Protein AF-A0A9D7QPE4-F1 (afdb_monomer)

pLDDT: mean 90.96, std 13.83, range [22.22, 98.69]

Sequence (280 aa):
METGNHRCRKNRTAKFISKKTGFSYVPTELVLEQGMIDINKKGVAICFMESILQRNPSMDLMAITAELKKLSGINKIIWLAAAPVIDKITTGPRNANIFASGNNGHIESFVRFANDSTILFSTIDSTERKFDPISSGDFYILNENLVNLKNAIDGFDSPYQLFELPTPVMRFHLISDTVTTSKEDSIQYSMFEAGDIVYHAPQVSYINFLVCNNKVFVPQYYRAGLTDSEKNKDGIVMDLIAQFYPGKKIIPVNALPLNYHGKGIRSIISLQPKLPIAGK

Structure (mmCIF, N/CA/C/O backbone):
data_AF-A0A9D7QPE4-F1
#
_entry.id   AF-A0A9D7QPE4-F1
#
loop_
_atom_site.group_PDB
_atom_site.id
_atom_site.type_symbol
_atom_site.label_atom_id
_atom_site.label_alt_id
_atom_site.label_comp_id
_atom_site.label_asym_id
_atom_site.label_entity_id
_atom_site.label_seq_id
_atom_site.pdbx_PDB_ins_code
_atom_site.Cartn_x
_atom_site.Cartn_y
_atom_site.Cartn_z
_atom_site.occupancy
_atom_site.B_iso_or_equiv
_atom_site.auth_seq_id
_atom_site.auth_comp_id
_atom_site.auth_asym_id
_atom_site.auth_atom_id
_atom_site.pdbx_PDB_model_num
ATOM 1 N N . MET A 1 1 ? 5.898 36.733 -12.209 1.00 28.00 1 MET A N 1
ATOM 2 C CA . MET A 1 1 ? 5.867 35.258 -12.211 1.00 28.00 1 MET A CA 1
ATOM 3 C C . MET A 1 1 ? 5.317 34.822 -10.873 1.00 28.00 1 MET A C 1
ATOM 5 O O . MET A 1 1 ? 6.006 34.929 -9.868 1.00 28.00 1 MET A O 1
ATOM 9 N N . GLU A 1 2 ? 4.029 34.493 -10.851 1.00 22.22 2 GLU A N 1
ATOM 10 C CA . GLU A 1 2 ? 3.323 34.056 -9.651 1.00 22.22 2 GLU A CA 1
ATOM 11 C C . 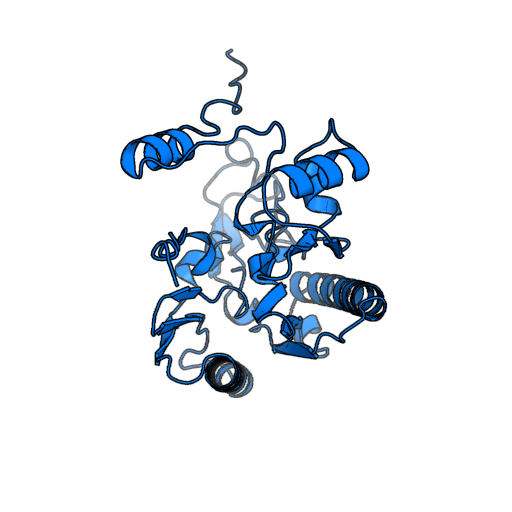GLU A 1 2 ? 3.918 32.734 -9.168 1.00 22.22 2 GLU A C 1
ATOM 13 O O . GLU A 1 2 ? 3.849 31.712 -9.850 1.00 22.22 2 GLU A O 1
ATOM 18 N N . THR A 1 3 ? 4.508 32.747 -7.977 1.00 25.56 3 THR A N 1
ATOM 19 C CA . THR A 1 3 ? 4.833 31.539 -7.228 1.00 25.56 3 THR A CA 1
ATOM 20 C C . THR A 1 3 ? 3.516 30.938 -6.749 1.00 25.56 3 THR A C 1
ATOM 22 O O . THR A 1 3 ? 2.978 31.280 -5.696 1.00 25.56 3 THR A O 1
ATOM 25 N N . GLY A 1 4 ? 2.952 30.084 -7.605 1.00 25.28 4 GLY A N 1
ATOM 26 C CA . GLY A 1 4 ? 1.719 29.347 -7.380 1.00 25.28 4 GLY A CA 1
ATOM 27 C C . GLY A 1 4 ? 1.769 28.611 -6.050 1.00 25.28 4 GLY A C 1
ATOM 28 O O . GLY A 1 4 ? 2.343 27.536 -5.911 1.00 25.28 4 GLY A O 1
ATOM 29 N N . ASN A 1 5 ? 1.132 29.217 -5.060 1.00 28.36 5 ASN A N 1
ATOM 30 C CA . ASN A 1 5 ? 0.881 28.660 -3.753 1.00 28.36 5 ASN A CA 1
ATOM 31 C C . ASN A 1 5 ? -0.064 27.452 -3.940 1.00 28.36 5 ASN A C 1
ATOM 33 O O . ASN A 1 5 ? -1.285 27.564 -3.820 1.00 28.36 5 ASN A O 1
ATOM 37 N N . HIS A 1 6 ? 0.479 26.266 -4.235 1.00 31.42 6 HIS A N 1
ATOM 38 C CA . HIS A 1 6 ? -0.256 24.991 -4.297 1.00 31.42 6 HIS A CA 1
ATOM 39 C C . HIS A 1 6 ? -0.796 24.528 -2.922 1.00 31.42 6 HIS A C 1
ATOM 41 O O . HIS A 1 6 ? -1.172 23.376 -2.730 1.00 31.42 6 HIS A O 1
ATOM 47 N N . ARG A 1 7 ? -0.935 25.440 -1.950 1.00 38.72 7 ARG A N 1
ATOM 48 C CA . ARG A 1 7 ? -1.835 25.281 -0.795 1.00 38.72 7 ARG A CA 1
ATOM 49 C C . ARG A 1 7 ? -3.317 25.479 -1.166 1.00 38.72 7 ARG A C 1
ATOM 51 O O . ARG A 1 7 ? -4.201 25.231 -0.344 1.00 38.72 7 ARG A O 1
ATOM 58 N N . CYS A 1 8 ? -3.623 25.888 -2.398 1.00 37.12 8 CYS A N 1
ATOM 59 C CA . CYS A 1 8 ? -4.969 26.259 -2.828 1.00 37.12 8 CYS A CA 1
ATOM 60 C C . CYS A 1 8 ? -5.860 25.043 -3.180 1.00 37.12 8 CYS A C 1
ATOM 62 O O . CYS A 1 8 ? -5.963 24.665 -4.343 1.00 37.12 8 CYS A O 1
ATOM 64 N N . ARG A 1 9 ? -6.502 24.451 -2.149 1.00 42.88 9 ARG A N 1
ATOM 65 C CA . ARG A 1 9 ? -7.875 23.851 -2.103 1.00 42.88 9 ARG A CA 1
ATOM 66 C C . ARG A 1 9 ? -8.095 22.856 -0.944 1.00 42.88 9 ARG A C 1
ATOM 68 O O . ARG A 1 9 ? -9.142 22.202 -0.908 1.00 42.88 9 ARG A O 1
ATOM 75 N N . LYS A 1 10 ? -7.172 22.754 0.023 1.00 56.19 10 LYS A N 1
ATOM 76 C CA . LYS A 1 10 ? -7.320 21.856 1.182 1.00 56.19 10 LYS A CA 1
ATOM 77 C C . LYS A 1 10 ? -8.672 22.112 1.874 1.00 56.19 10 LYS A C 1
ATOM 79 O O . LYS A 1 10 ? -8.996 23.238 2.242 1.00 56.19 10 LYS A O 1
ATOM 84 N N . ASN A 1 11 ? -9.491 21.066 1.970 1.00 67.81 11 ASN A N 1
ATOM 85 C CA . ASN A 1 11 ? -10.770 20.998 2.693 1.00 67.81 11 ASN A CA 1
ATOM 86 C C . ASN A 1 11 ? -12.045 21.480 1.974 1.00 67.81 11 ASN A C 1
ATOM 88 O O . ASN A 1 11 ? -13.112 21.426 2.585 1.00 67.81 11 ASN A O 1
ATOM 92 N N . ARG A 1 12 ? -12.021 21.881 0.688 1.00 82.94 12 ARG A N 1
ATOM 93 C CA . ARG A 1 12 ? -13.282 22.213 -0.027 1.00 82.94 12 ARG A CA 1
ATOM 94 C C . ARG A 1 12 ? -14.236 21.019 -0.102 1.00 82.94 12 ARG A C 1
ATOM 96 O O . ARG A 1 12 ? -15.417 21.170 0.195 1.00 82.94 12 ARG A O 1
ATOM 103 N N . THR A 1 13 ? -13.714 19.843 -0.440 1.00 86.62 13 THR A N 1
ATOM 104 C CA . THR A 1 13 ? -14.503 18.607 -0.526 1.00 86.62 13 THR A CA 1
ATOM 105 C C . THR A 1 13 ? -15.048 18.199 0.840 1.00 86.62 13 THR A C 1
ATOM 107 O O . THR A 1 13 ? -16.241 17.953 0.959 1.00 86.62 13 THR A O 1
ATOM 110 N N . ALA A 1 14 ? -14.218 18.215 1.890 1.00 87.12 14 ALA A N 1
ATOM 111 C CA . ALA A 1 14 ? -14.648 17.876 3.249 1.00 87.12 14 ALA A CA 1
ATOM 112 C C . ALA A 1 14 ? -15.746 18.824 3.767 1.00 87.12 14 ALA A C 1
ATOM 114 O O . ALA A 1 14 ? -16.765 18.364 4.276 1.00 87.12 14 ALA A O 1
ATOM 115 N N . LYS A 1 15 ? -15.594 20.141 3.559 1.00 89.44 15 LYS A N 1
ATOM 116 C CA . LYS A 1 15 ? -16.621 21.141 3.902 1.00 89.44 15 LYS A CA 1
ATOM 117 C C . LYS A 1 15 ? -17.907 20.949 3.096 1.00 89.44 15 LYS A C 1
ATOM 119 O O . LYS A 1 15 ? -19.000 21.080 3.639 1.00 89.44 15 LYS A O 1
ATOM 124 N N . PHE A 1 16 ? -17.789 20.634 1.806 1.00 91.25 16 PHE A N 1
ATOM 125 C CA . PHE A 1 16 ? -18.942 20.348 0.956 1.00 91.25 16 PHE A CA 1
ATOM 126 C C . PHE A 1 16 ? -19.700 19.100 1.427 1.00 91.25 16 PHE A C 1
ATOM 128 O O . PHE A 1 16 ? -20.919 19.160 1.571 1.00 91.25 16 PHE A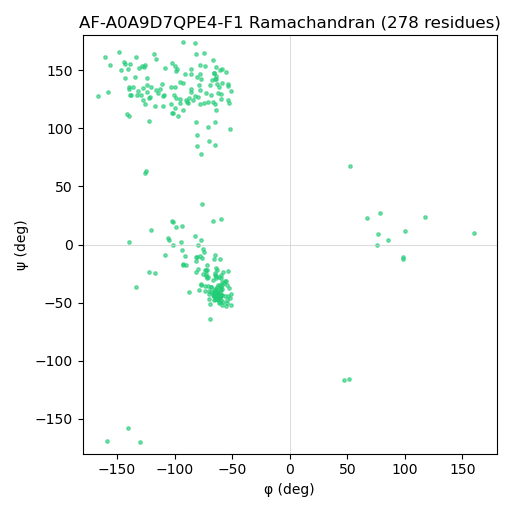 O 1
ATOM 135 N N . ILE A 1 17 ? -18.988 18.004 1.713 1.00 90.19 17 ILE A N 1
ATOM 136 C CA . ILE A 1 17 ? -19.576 16.765 2.237 1.00 90.19 17 ILE A CA 1
ATOM 137 C C . ILE A 1 17 ? -20.252 17.039 3.579 1.00 90.19 17 ILE A C 1
ATOM 139 O O . ILE A 1 17 ? -21.429 16.737 3.711 1.00 90.19 17 ILE A O 1
ATOM 143 N N . SER A 1 18 ? -19.568 17.697 4.520 1.00 90.88 18 SER A N 1
ATOM 144 C CA . SER A 1 18 ? -20.128 18.102 5.819 1.00 90.88 18 SER A CA 1
ATOM 145 C C . SER A 1 18 ? -21.440 18.884 5.666 1.00 90.88 18 SER A C 1
ATOM 147 O O . SER A 1 18 ? -22.440 18.540 6.293 1.00 90.88 18 SER A O 1
ATOM 149 N N . LYS A 1 19 ? -21.493 19.866 4.753 1.00 92.81 19 LYS A N 1
ATOM 150 C CA . LYS A 1 19 ? -22.726 20.613 4.452 1.00 92.81 19 LYS A CA 1
ATOM 151 C C . LYS A 1 19 ? -23.833 19.726 3.870 1.00 92.81 19 LYS A C 1
ATOM 153 O O . LYS A 1 19 ? -25.005 19.969 4.139 1.00 92.81 19 LYS A O 1
ATOM 158 N N . LYS A 1 20 ? -23.487 18.739 3.041 1.00 92.50 20 LYS A N 1
ATOM 159 C CA . LYS A 1 20 ? -24.451 17.826 2.406 1.00 92.50 20 LYS A CA 1
ATOM 160 C C . LYS A 1 20 ? -24.973 16.749 3.354 1.00 92.50 20 LYS A C 1
ATOM 162 O O . LYS A 1 20 ? -26.131 16.373 3.228 1.00 92.50 20 LYS A O 1
ATOM 167 N N . THR A 1 21 ? -24.146 16.261 4.274 1.00 90.25 21 THR A N 1
ATOM 168 C CA . THR A 1 21 ? -24.513 15.202 5.224 1.00 90.25 21 THR A CA 1
ATOM 169 C C . THR A 1 21 ? -25.051 15.740 6.547 1.00 90.25 21 THR A C 1
ATOM 171 O O . THR A 1 21 ? -25.653 14.983 7.300 1.00 90.25 21 THR A O 1
ATOM 174 N N . GLY A 1 22 ? -24.818 17.021 6.851 1.00 90.81 22 GLY A N 1
ATOM 175 C CA . GLY A 1 22 ? -25.117 17.616 8.154 1.00 90.81 22 GLY A CA 1
ATOM 176 C C . GLY A 1 22 ? -24.106 17.249 9.246 1.00 90.81 22 GLY A C 1
ATOM 177 O O . GLY A 1 22 ? -24.344 17.546 10.413 1.00 90.81 22 GLY A O 1
ATOM 178 N N . PHE A 1 23 ? -22.984 16.607 8.901 1.00 88.62 23 PHE A N 1
ATOM 179 C CA . PHE A 1 23 ? -21.946 16.268 9.876 1.00 88.62 23 PHE A CA 1
ATOM 180 C C . PHE A 1 23 ? -21.094 17.472 10.249 1.00 88.62 23 PHE A C 1
ATOM 182 O O . PHE A 1 23 ? -20.723 18.266 9.385 1.00 88.62 23 PHE A O 1
ATOM 189 N N . SER A 1 24 ? -20.713 17.562 11.522 1.00 88.31 24 SER A N 1
ATOM 190 C CA . SER A 1 24 ? -19.761 18.562 11.999 1.00 88.31 24 SER A CA 1
ATOM 191 C C . SER A 1 24 ? -18.399 18.378 11.335 1.00 88.31 24 SER A C 1
ATOM 193 O O . SER A 1 24 ? -17.838 17.284 11.316 1.00 88.31 24 SER A O 1
ATOM 195 N N . TYR A 1 25 ? -17.856 19.469 10.804 1.00 87.75 25 TYR A N 1
ATOM 196 C CA . TYR A 1 25 ? -16.499 19.514 10.277 1.00 87.75 25 TYR A CA 1
ATOM 197 C C . TYR A 1 25 ? -15.524 19.904 11.391 1.00 87.75 25 TYR A C 1
ATOM 199 O O . TYR A 1 25 ? -15.662 20.974 11.983 1.00 87.75 25 TYR A O 1
ATOM 207 N N . VAL A 1 26 ? -14.524 19.058 11.645 1.00 86.81 26 VAL A N 1
ATOM 208 C CA . VAL A 1 26 ? -13.443 19.337 12.598 1.00 86.81 26 VAL A CA 1
ATOM 209 C C . VAL A 1 26 ? -12.193 19.748 11.809 1.00 86.81 26 VAL A C 1
ATOM 211 O O . VAL A 1 26 ? -11.667 18.931 11.053 1.00 86.81 26 VAL A O 1
ATOM 214 N N . PRO A 1 27 ? -11.729 21.008 11.910 1.00 87.19 27 PRO A N 1
ATOM 215 C CA . PRO A 1 27 ? -10.497 21.437 11.259 1.00 87.19 27 PRO A CA 1
ATOM 216 C C . PRO A 1 27 ? -9.260 20.884 11.972 1.00 87.19 27 PRO A C 1
ATOM 218 O O . PRO A 1 27 ? -9.268 20.680 13.185 1.00 87.19 27 PRO A O 1
ATOM 221 N N . THR A 1 28 ? -8.179 20.732 11.212 1.00 88.25 28 THR A N 1
ATOM 222 C CA . THR A 1 28 ? -6.845 20.424 11.726 1.00 88.25 28 THR A CA 1
ATOM 223 C C . THR A 1 28 ? -5.777 21.092 10.872 1.00 88.25 28 THR A C 1
ATOM 225 O O . THR A 1 28 ? -5.976 21.287 9.669 1.00 88.25 28 THR A O 1
ATOM 228 N N . GLU A 1 29 ? -4.652 21.422 11.504 1.00 87.75 29 GLU A N 1
ATOM 229 C CA . GLU A 1 29 ? -3.424 21.842 10.824 1.00 87.75 29 GLU A CA 1
ATOM 230 C C . GLU A 1 29 ? -2.616 20.642 10.301 1.00 87.75 29 GLU A C 1
ATOM 232 O O . GLU A 1 29 ? -1.741 20.808 9.451 1.00 87.75 29 GLU A O 1
ATOM 237 N N . LEU A 1 30 ? -2.939 19.424 10.758 1.00 91.50 30 LEU A N 1
ATOM 238 C CA . LEU A 1 30 ? -2.304 18.198 10.297 1.00 91.50 30 LEU A CA 1
ATOM 239 C C . LEU A 1 30 ? -2.654 17.936 8.829 1.00 91.50 30 LEU A C 1
ATOM 241 O O . LEU A 1 30 ? -3.813 17.769 8.443 1.00 91.50 30 LEU A O 1
ATOM 245 N N . VAL A 1 31 ? -1.625 17.829 7.998 1.00 93.00 31 VAL A N 1
ATOM 246 C CA . VAL A 1 31 ? -1.746 17.336 6.632 1.00 93.00 31 VAL A CA 1
ATOM 247 C C . VAL A 1 31 ? -1.767 15.814 6.679 1.00 93.00 31 VAL A C 1
ATOM 249 O O . VAL A 1 31 ? -0.737 15.174 6.895 1.00 93.00 31 VAL A O 1
ATOM 252 N N . LEU A 1 32 ? -2.954 15.248 6.465 1.00 91.19 32 LEU A N 1
ATOM 253 C CA . LEU A 1 32 ? -3.194 13.811 6.478 1.00 91.19 32 LEU A CA 1
ATOM 254 C C . LEU A 1 32 ? -4.143 13.417 5.343 1.00 91.19 32 LEU A C 1
ATOM 256 O O . LEU A 1 32 ? -5.224 13.988 5.188 1.00 91.19 32 LEU A O 1
ATOM 260 N N . GLU A 1 33 ? -3.742 12.422 4.559 1.00 91.62 33 GLU A N 1
ATOM 261 C CA . GLU A 1 33 ? -4.588 11.795 3.545 1.00 91.62 33 GLU A CA 1
ATOM 262 C C . GLU A 1 33 ? -5.180 10.495 4.096 1.00 91.62 33 GLU A C 1
ATOM 264 O O . GLU A 1 33 ? -4.541 9.802 4.885 1.00 91.62 33 GLU A O 1
ATOM 269 N N . GLN A 1 34 ? -6.383 10.125 3.644 1.00 90.00 34 GLN A N 1
ATOM 270 C CA . GLN A 1 34 ? -7.079 8.925 4.125 1.00 90.00 34 GLN A CA 1
ATOM 271 C C . GLN A 1 34 ? -6.233 7.646 4.005 1.00 90.00 34 GLN A C 1
ATOM 273 O O . GLN A 1 34 ? -6.339 6.781 4.865 1.00 90.00 34 GLN A O 1
ATOM 278 N N . GLY A 1 35 ? -5.410 7.521 2.960 1.00 94.25 35 GLY A N 1
ATOM 279 C CA . GLY A 1 35 ? -4.582 6.335 2.740 1.00 94.25 35 GLY A CA 1
ATOM 280 C C . GLY A 1 35 ? -3.319 6.261 3.597 1.00 94.25 35 GLY A C 1
ATOM 281 O O . GLY A 1 35 ? -2.676 5.218 3.617 1.00 94.25 35 GLY A O 1
ATOM 282 N N . MET A 1 36 ? -2.953 7.328 4.317 1.00 95.50 36 MET A N 1
ATOM 283 C CA . MET A 1 36 ? -1.754 7.359 5.171 1.00 95.50 36 MET A CA 1
ATOM 284 C C . MET A 1 36 ? -1.952 6.706 6.541 1.00 95.50 36 MET A C 1
ATOM 286 O O . MET A 1 36 ? -0.979 6.513 7.269 1.00 95.50 36 MET A O 1
ATOM 290 N N . ILE A 1 37 ? -3.198 6.397 6.898 1.00 95.56 37 ILE A N 1
ATOM 291 C CA . ILE A 1 37 ? -3.579 5.889 8.209 1.00 95.56 37 ILE A CA 1
ATOM 292 C C . ILE A 1 37 ? -4.637 4.795 8.062 1.00 95.56 37 ILE A C 1
ATOM 294 O O . ILE A 1 37 ? -5.611 4.954 7.328 1.00 95.56 37 ILE A O 1
ATOM 298 N N . ASP A 1 38 ? -4.476 3.698 8.794 1.00 96.50 38 ASP A N 1
ATOM 299 C CA . ASP A 1 38 ? -5.528 2.695 8.978 1.00 96.50 38 ASP A CA 1
ATOM 300 C C . ASP A 1 38 ? -5.835 2.573 10.474 1.00 96.50 38 ASP A C 1
ATOM 302 O O . ASP A 1 38 ? -4.918 2.589 11.296 1.00 96.50 38 ASP A O 1
ATOM 306 N N . ILE A 1 39 ? -7.121 2.533 10.835 1.00 95.25 39 ILE A N 1
ATOM 307 C CA . ILE A 1 39 ? -7.595 2.644 12.224 1.00 95.25 39 ILE A CA 1
ATOM 308 C C . ILE A 1 39 ? -8.601 1.527 12.503 1.00 95.25 39 ILE A C 1
ATOM 310 O O . ILE A 1 39 ? -9.550 1.346 11.737 1.00 95.25 39 ILE A O 1
ATOM 314 N N . ASN A 1 40 ? -8.439 0.815 13.618 1.00 94.31 40 ASN A N 1
ATOM 315 C CA . ASN A 1 40 ? -9.426 -0.163 14.085 1.00 94.31 40 ASN A CA 1
ATOM 316 C C . ASN A 1 40 ? -10.450 0.444 15.065 1.00 94.31 40 ASN A C 1
ATOM 318 O O . ASN A 1 40 ? -10.335 1.592 15.497 1.00 94.31 40 ASN A O 1
ATOM 322 N N . LYS A 1 41 ? -11.469 -0.324 15.467 1.00 92.12 41 LYS A N 1
ATOM 323 C CA . LYS A 1 41 ? -12.543 0.192 16.337 1.00 92.12 41 LYS A CA 1
ATOM 324 C C . LYS A 1 41 ? -12.095 0.427 17.776 1.00 92.12 41 LYS A C 1
ATOM 326 O O . LYS A 1 41 ? -12.769 1.147 18.506 1.00 92.12 41 LYS A O 1
ATOM 331 N N . LYS A 1 42 ? -10.966 -0.157 18.184 1.00 92.12 42 LYS A N 1
ATOM 332 C CA . LYS A 1 42 ? -10.356 0.053 19.504 1.00 92.12 42 LYS A CA 1
ATOM 333 C C . LYS A 1 42 ? -9.558 1.357 19.587 1.00 92.12 42 LYS A C 1
ATOM 335 O O . LYS A 1 42 ? -9.010 1.650 20.647 1.00 92.12 42 LYS A O 1
ATOM 340 N N . GLY A 1 43 ? -9.477 2.137 18.506 1.00 93.75 43 GLY A N 1
ATOM 341 C CA . GLY A 1 43 ? -8.714 3.383 18.489 1.00 93.75 43 GLY A CA 1
ATOM 342 C C . GLY A 1 43 ? -7.210 3.169 18.328 1.00 93.75 43 GLY A C 1
ATOM 343 O O . GLY A 1 43 ? -6.418 3.982 18.802 1.00 93.75 43 GLY A O 1
ATOM 344 N N . VAL A 1 44 ? -6.799 2.074 17.689 1.00 95.31 44 VAL A N 1
ATOM 345 C CA . VAL A 1 44 ? -5.398 1.845 17.327 1.00 95.31 44 VAL A CA 1
ATOM 346 C C . VAL A 1 44 ? -5.212 2.214 15.866 1.00 95.31 44 VAL A C 1
ATOM 348 O O . VAL A 1 44 ? -5.938 1.714 15.008 1.00 95.31 44 VAL A O 1
ATOM 351 N N . ALA A 1 45 ? -4.250 3.091 15.600 1.00 96.50 45 ALA A N 1
ATOM 352 C CA . ALA A 1 45 ? -3.867 3.510 14.259 1.00 96.50 45 ALA A CA 1
ATOM 353 C C . ALA A 1 45 ? -2.505 2.932 13.853 1.00 96.50 45 ALA A C 1
ATOM 355 O O . ALA A 1 45 ? -1.650 2.726 14.713 1.00 96.50 45 ALA A O 1
ATOM 356 N N . ILE A 1 46 ? -2.285 2.729 12.553 1.00 97.88 46 ILE A N 1
ATOM 357 C CA . ILE A 1 46 ? -0.977 2.391 11.969 1.00 97.88 46 ILE A CA 1
ATOM 358 C C . ILE A 1 46 ? -0.630 3.429 10.896 1.00 97.88 46 ILE A C 1
ATOM 360 O O . ILE A 1 46 ? -1.461 3.712 10.032 1.00 97.88 46 ILE A O 1
ATOM 364 N N . CYS A 1 47 ? 0.593 3.969 10.947 1.00 97.12 47 CYS A N 1
ATOM 365 C CA . CYS A 1 47 ? 1.111 4.986 10.022 1.00 97.12 47 CYS A CA 1
ATOM 366 C C . CYS A 1 47 ? 2.606 4.773 9.727 1.00 97.12 47 CYS A C 1
ATOM 368 O O . CYS A 1 47 ? 3.336 4.249 10.570 1.00 97.12 47 CYS A O 1
ATOM 370 N N . PHE A 1 48 ? 3.095 5.287 8.591 1.00 98.25 48 PHE A N 1
ATOM 371 C CA . PHE A 1 48 ? 4.537 5.461 8.362 1.00 98.25 48 PHE A CA 1
ATOM 372 C C . PHE A 1 48 ? 5.042 6.774 8.977 1.00 98.25 48 PHE A C 1
ATOM 374 O O . PHE A 1 48 ? 4.554 7.859 8.650 1.00 98.25 48 PHE A O 1
ATOM 381 N N . MET A 1 49 ? 6.050 6.672 9.841 1.00 98.12 49 MET A N 1
ATOM 382 C CA . MET A 1 49 ? 6.684 7.790 10.536 1.00 98.12 49 MET A CA 1
ATOM 383 C C . MET A 1 49 ? 7.425 8.722 9.571 1.00 98.12 49 MET A C 1
ATOM 385 O O . MET A 1 49 ? 7.204 9.931 9.615 1.00 98.12 49 MET A O 1
ATOM 389 N N . GLU A 1 50 ? 8.245 8.177 8.662 1.00 97.12 50 GLU A N 1
ATOM 390 C CA . GLU A 1 50 ? 8.958 8.953 7.631 1.00 97.12 50 GLU A CA 1
ATOM 391 C C . GLU A 1 50 ? 7.990 9.875 6.872 1.00 97.12 50 GLU A C 1
ATOM 393 O O . GLU A 1 50 ? 8.184 11.089 6.784 1.00 97.12 50 GLU A O 1
ATOM 398 N N . SER A 1 51 ? 6.903 9.302 6.359 1.00 96.06 51 SER A N 1
ATOM 399 C CA . SER A 1 51 ? 5.977 10.008 5.482 1.00 96.06 51 SER A CA 1
ATOM 400 C C . SER A 1 51 ? 5.155 11.072 6.202 1.00 96.06 51 SER A C 1
ATOM 402 O O . SER A 1 51 ? 4.953 12.156 5.652 1.00 96.06 51 SER A O 1
ATOM 404 N N . ILE A 1 52 ? 4.684 10.804 7.426 1.00 96.38 52 ILE A N 1
ATOM 405 C CA . ILE A 1 52 ? 3.884 11.791 8.160 1.00 96.38 52 ILE A CA 1
ATOM 406 C C . ILE A 1 52 ? 4.723 13.001 8.586 1.00 96.38 52 ILE A C 1
ATOM 408 O O . ILE A 1 52 ? 4.229 14.127 8.509 1.00 96.38 52 ILE A O 1
ATOM 412 N N . LEU A 1 53 ? 5.992 12.790 8.956 1.00 97.50 53 LEU A N 1
ATOM 413 C CA . LEU A 1 53 ? 6.928 13.865 9.297 1.00 97.50 53 LEU A CA 1
ATOM 414 C C . LEU A 1 53 ? 7.259 14.714 8.066 1.00 97.50 53 LEU A C 1
ATOM 416 O O . LEU A 1 53 ? 7.192 15.939 8.124 1.00 97.50 53 LEU A O 1
ATOM 420 N N . GLN A 1 54 ? 7.511 14.084 6.914 1.00 95.81 54 GLN A N 1
ATOM 421 C CA . GLN A 1 54 ? 7.733 14.801 5.651 1.00 95.81 54 GLN A CA 1
ATOM 422 C C . GLN A 1 54 ? 6.534 15.668 5.235 1.00 95.81 54 GLN A C 1
ATOM 424 O O . GLN A 1 54 ? 6.712 16.748 4.673 1.00 95.81 54 GLN A O 1
ATOM 429 N N . ARG A 1 55 ? 5.299 15.210 5.487 1.00 95.12 55 ARG A N 1
ATO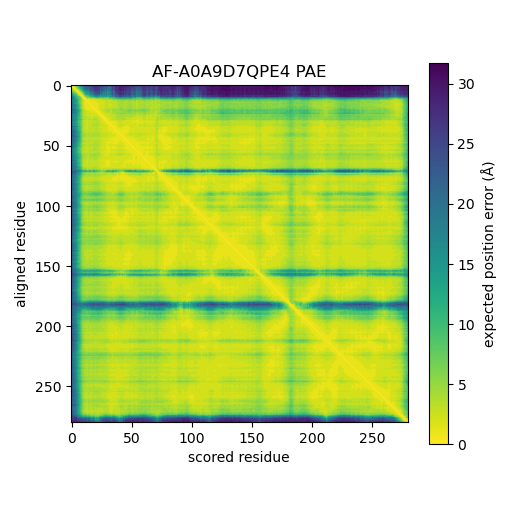M 430 C CA . ARG A 1 55 ? 4.075 15.975 5.185 1.00 95.12 55 ARG A CA 1
ATOM 431 C C . ARG A 1 55 ? 3.848 17.149 6.131 1.00 95.12 55 ARG A C 1
ATOM 433 O O . ARG A 1 55 ? 3.192 18.116 5.737 1.00 95.12 55 ARG A O 1
ATOM 440 N N . ASN A 1 56 ? 4.385 17.066 7.343 1.00 96.56 56 ASN A N 1
ATOM 441 C CA . ASN A 1 56 ? 4.166 18.020 8.422 1.00 96.56 56 ASN A CA 1
ATOM 442 C C . ASN A 1 56 ? 5.511 18.547 8.956 1.00 96.56 56 ASN A C 1
ATOM 444 O O . ASN A 1 56 ? 5.798 18.378 10.137 1.00 96.56 56 ASN A O 1
ATOM 448 N N . PRO A 1 57 ? 6.338 19.218 8.125 1.00 96.50 57 PRO A N 1
ATOM 449 C CA . PRO A 1 57 ? 7.718 19.579 8.480 1.00 96.50 57 PRO A CA 1
ATOM 450 C C . PRO A 1 57 ? 7.831 20.600 9.623 1.00 96.50 57 PRO A C 1
ATOM 452 O O . PRO A 1 57 ? 8.918 20.830 10.139 1.00 96.50 57 PRO A O 1
ATOM 455 N N . SER A 1 58 ? 6.723 21.239 10.007 1.00 96.00 58 SER A N 1
ATOM 456 C CA . SER A 1 58 ? 6.646 22.159 11.146 1.00 96.00 58 SER A CA 1
ATOM 457 C C . SER A 1 58 ? 6.187 21.492 12.447 1.00 96.00 58 SER A C 1
ATOM 459 O O . SER A 1 58 ? 5.995 22.193 13.436 1.00 96.00 58 SER A O 1
ATOM 461 N N . MET A 1 59 ? 5.941 20.179 12.451 1.00 96.75 59 MET A N 1
ATOM 462 C CA . MET A 1 59 ? 5.473 19.424 13.613 1.00 96.75 59 MET A CA 1
ATOM 463 C C . MET A 1 59 ? 6.436 18.274 13.907 1.00 96.75 59 MET A C 1
ATOM 465 O O . MET A 1 59 ? 6.857 17.561 12.999 1.00 96.75 59 MET A O 1
ATOM 469 N N . ASP A 1 60 ? 6.748 18.062 15.182 1.00 97.00 60 ASP A N 1
ATOM 470 C CA . ASP A 1 60 ? 7.421 16.841 15.618 1.00 97.00 60 ASP A CA 1
ATOM 471 C C . ASP A 1 60 ? 6.416 15.687 15.804 1.00 97.00 60 ASP A C 1
ATOM 473 O O . ASP A 1 60 ? 5.192 15.853 15.720 1.00 97.00 60 ASP A O 1
ATOM 477 N N . LEU A 1 61 ? 6.932 14.483 16.064 1.00 96.19 61 LEU A N 1
ATOM 478 C CA . LEU A 1 61 ? 6.097 13.292 16.215 1.00 96.19 61 LEU A CA 1
ATOM 479 C C . LEU A 1 61 ? 5.148 13.380 17.425 1.00 96.19 61 LEU A C 1
ATOM 481 O O . LEU A 1 61 ? 4.061 12.799 17.389 1.00 96.19 61 LEU A O 1
ATOM 485 N N . MET A 1 62 ? 5.519 14.113 18.482 1.00 96.31 62 MET A N 1
ATOM 486 C CA . MET A 1 62 ? 4.670 14.302 19.664 1.00 96.31 62 MET A CA 1
ATOM 487 C C . MET A 1 62 ? 3.461 15.181 19.334 1.00 96.31 62 MET A C 1
ATOM 489 O O . MET A 1 62 ? 2.330 14.803 19.645 1.00 96.31 62 MET A O 1
ATOM 493 N N . ALA A 1 63 ? 3.679 16.304 18.648 1.00 96.19 63 ALA A N 1
ATOM 494 C CA . ALA A 1 63 ? 2.627 17.199 18.184 1.00 96.19 63 ALA A CA 1
ATOM 495 C C . ALA A 1 63 ? 1.692 16.497 17.187 1.00 96.19 63 ALA A C 1
ATOM 497 O O . ALA A 1 63 ? 0.471 16.593 17.313 1.00 96.19 63 ALA A O 1
ATOM 498 N N . ILE A 1 64 ? 2.248 15.730 16.242 1.00 96.06 64 ILE A N 1
ATOM 499 C CA . ILE A 1 64 ? 1.464 14.917 15.298 1.00 96.06 64 ILE A CA 1
ATOM 500 C C . ILE A 1 64 ? 0.613 13.887 16.051 1.00 96.06 64 ILE A C 1
ATOM 502 O O . ILE A 1 64 ? -0.576 13.742 15.771 1.00 96.06 64 ILE A O 1
ATOM 506 N N . THR A 1 65 ? 1.197 13.194 17.032 1.00 95.56 65 THR A N 1
ATOM 507 C CA . THR A 1 65 ? 0.484 12.207 17.854 1.00 95.56 65 THR A CA 1
ATOM 508 C C . THR A 1 65 ? -0.670 12.849 18.621 1.00 95.56 65 THR A C 1
ATOM 510 O O . THR A 1 65 ? -1.770 12.297 18.642 1.00 95.56 65 THR A O 1
ATOM 513 N N . ALA A 1 66 ? -0.443 14.009 19.240 1.00 94.25 66 ALA A N 1
ATOM 514 C CA . ALA A 1 66 ? -1.474 14.733 19.978 1.00 94.25 66 ALA A CA 1
ATOM 515 C C . ALA A 1 66 ? -2.636 15.157 19.065 1.00 94.25 66 ALA A C 1
ATOM 517 O O . ALA A 1 66 ? -3.800 14.960 19.417 1.00 94.25 66 ALA A O 1
ATOM 518 N N . GLU A 1 67 ? -2.329 15.667 17.871 1.00 93.06 67 GLU A N 1
ATOM 519 C CA . GLU A 1 67 ? -3.349 16.091 16.912 1.00 93.06 67 GLU A CA 1
ATOM 520 C C . GLU A 1 67 ? -4.134 14.893 16.345 1.00 93.06 67 GLU A C 1
ATOM 522 O O . GLU A 1 67 ? -5.361 14.938 16.283 1.00 93.06 67 GLU A O 1
ATOM 527 N N . LEU A 1 68 ? -3.478 13.767 16.037 1.00 92.75 68 LEU A N 1
ATOM 528 C CA . LEU A 1 68 ? -4.161 12.534 15.613 1.00 92.75 68 LEU A CA 1
ATOM 529 C C . LEU A 1 68 ? -5.135 12.004 16.676 1.00 92.75 68 LEU A C 1
ATOM 531 O O . LEU A 1 68 ? -6.269 11.650 16.345 1.00 92.75 68 LEU A O 1
ATOM 535 N N . LYS A 1 69 ? -4.727 12.000 17.953 1.00 92.31 69 LYS A N 1
ATOM 536 C CA . LYS A 1 69 ? -5.587 11.588 19.080 1.00 92.31 69 LYS A CA 1
ATOM 537 C C . LYS A 1 69 ? -6.782 12.519 19.300 1.00 92.31 69 LYS A C 1
ATOM 539 O O . LYS A 1 69 ? -7.806 12.093 19.822 1.00 92.31 69 LYS A O 1
ATOM 544 N N . LYS A 1 70 ? -6.675 13.789 18.904 1.00 87.81 70 LYS A N 1
ATOM 545 C CA . LYS A 1 70 ? -7.769 14.766 18.989 1.00 87.81 70 LYS A CA 1
ATOM 546 C C . LYS A 1 70 ? -8.813 14.578 17.883 1.00 87.81 70 LYS A C 1
ATOM 548 O O . LYS A 1 70 ? -9.992 14.836 18.113 1.00 87.81 70 LYS A O 1
ATOM 553 N N . LEU A 1 71 ? -8.397 14.164 16.684 1.00 76.62 71 LEU A N 1
ATOM 554 C CA . LEU A 1 71 ? -9.256 14.149 15.489 1.00 76.62 71 LEU A CA 1
ATOM 555 C C . LEU A 1 71 ? -10.210 12.960 15.399 1.00 76.62 71 LEU A C 1
ATOM 557 O O . LEU A 1 71 ? -11.193 13.001 14.661 1.00 76.62 71 LEU A O 1
ATOM 561 N N . SER A 1 72 ? -9.917 11.882 16.111 1.00 65.81 72 SER A N 1
ATOM 562 C CA . SER A 1 72 ? -10.684 10.642 16.051 1.00 65.81 72 SER A CA 1
ATOM 563 C C . SER A 1 72 ? -10.380 9.826 17.297 1.00 65.81 72 SER A C 1
ATOM 565 O O . SER A 1 72 ? -9.365 10.079 17.932 1.00 65.81 72 SER A O 1
ATOM 567 N N . GLY A 1 73 ? -11.224 8.852 17.651 1.00 82.31 73 GLY A N 1
ATOM 568 C CA . GLY A 1 73 ? -11.076 7.995 18.842 1.00 82.31 73 GLY A CA 1
ATOM 569 C C . GLY A 1 73 ? -9.794 7.145 18.918 1.00 82.31 73 GLY A C 1
ATOM 570 O O . GLY A 1 73 ? -9.784 6.132 19.610 1.00 82.31 73 GLY A O 1
ATOM 571 N N . ILE A 1 74 ? -8.734 7.530 18.205 1.00 92.94 74 ILE A N 1
ATOM 572 C CA . ILE A 1 74 ? -7.369 7.046 18.323 1.00 92.94 74 ILE A CA 1
ATOM 573 C C . ILE A 1 74 ? -6.852 7.326 19.736 1.00 92.94 74 ILE A C 1
ATOM 575 O O . ILE A 1 74 ? -6.795 8.464 20.196 1.00 92.94 74 ILE A O 1
ATOM 579 N N . ASN A 1 75 ? -6.393 6.279 20.404 1.00 91.81 75 ASN A N 1
ATOM 580 C CA . ASN A 1 75 ? -5.718 6.346 21.697 1.00 91.81 75 ASN A CA 1
ATOM 581 C C . ASN A 1 75 ? -4.268 5.838 21.619 1.00 91.81 75 ASN A C 1
ATOM 583 O O . ASN A 1 75 ? -3.423 6.282 22.405 1.00 91.81 75 ASN A O 1
ATOM 587 N N . LYS A 1 76 ? -3.958 4.983 20.636 1.00 93.25 76 LYS A N 1
ATOM 588 C CA . LYS A 1 76 ? -2.634 4.401 20.394 1.00 93.25 76 LYS A CA 1
ATOM 589 C C . LYS A 1 76 ? -2.281 4.477 18.908 1.00 93.25 76 LYS A C 1
ATOM 591 O O . LYS A 1 76 ? -3.146 4.323 18.049 1.00 93.25 76 LYS A O 1
ATOM 596 N N . ILE A 1 77 ? -1.003 4.706 18.617 1.00 95.44 77 ILE A N 1
ATOM 597 C CA . ILE A 1 77 ? -0.479 4.763 17.250 1.00 95.44 77 ILE A CA 1
ATOM 598 C C . ILE A 1 77 ? 0.730 3.840 17.168 1.00 95.44 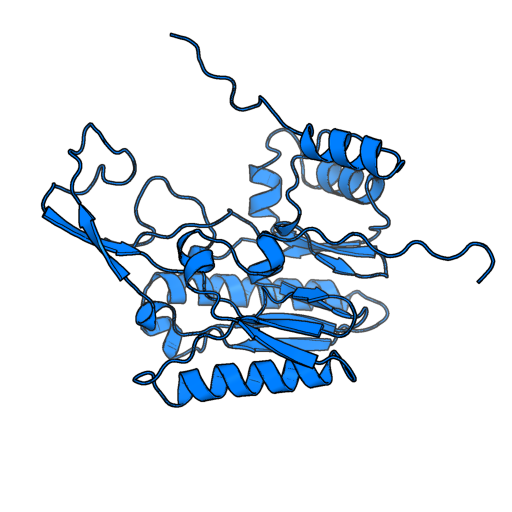77 ILE A C 1
ATOM 600 O O . ILE A 1 77 ? 1.639 3.937 17.991 1.00 95.44 77 ILE A O 1
ATOM 604 N N . ILE A 1 78 ? 0.717 2.955 16.181 1.00 96.81 78 ILE A N 1
ATOM 605 C CA . ILE A 1 78 ? 1.839 2.115 15.787 1.00 96.81 78 ILE A CA 1
ATOM 606 C C . ILE A 1 78 ? 2.557 2.829 14.642 1.00 96.81 78 ILE A C 1
ATOM 608 O O . ILE A 1 78 ? 1.963 3.121 13.600 1.00 96.81 78 ILE A O 1
ATOM 612 N N . TRP A 1 79 ? 3.839 3.110 14.848 1.00 97.75 79 TRP A N 1
ATOM 613 C CA . TRP A 1 79 ? 4.687 3.794 13.881 1.00 97.75 79 TRP A CA 1
ATOM 614 C C . TRP A 1 79 ? 5.570 2.786 13.155 1.00 97.75 79 TRP A C 1
ATOM 616 O O . TRP A 1 79 ? 6.457 2.183 13.753 1.00 97.75 79 TRP A O 1
ATOM 626 N N . LEU A 1 80 ? 5.333 2.620 11.858 1.00 98.44 80 LEU A N 1
ATOM 627 C CA . LEU A 1 80 ? 6.253 1.922 10.965 1.00 98.44 80 LEU A CA 1
ATOM 628 C C . LEU A 1 80 ? 7.299 2.914 10.454 1.00 98.44 80 LEU A C 1
ATOM 630 O O . LEU A 1 80 ? 7.019 4.109 10.359 1.00 98.44 80 LEU A O 1
ATOM 634 N N . ALA A 1 81 ? 8.504 2.448 10.141 1.00 97.81 81 ALA A N 1
ATOM 635 C CA . ALA A 1 81 ? 9.635 3.334 9.885 1.00 97.81 81 ALA A CA 1
ATOM 636 C C . ALA A 1 81 ? 9.458 4.121 8.578 1.00 97.81 81 ALA A C 1
ATOM 638 O O . ALA A 1 81 ? 9.317 5.347 8.601 1.00 97.81 81 ALA A O 1
ATOM 639 N N . ALA A 1 82 ? 9.415 3.413 7.448 1.00 97.44 82 ALA A N 1
ATOM 640 C CA . ALA A 1 82 ? 9.460 4.007 6.115 1.00 97.44 82 ALA A CA 1
ATOM 641 C C . ALA A 1 82 ? 8.509 3.314 5.139 1.00 97.44 82 ALA A C 1
ATOM 643 O O . ALA A 1 82 ? 8.235 2.118 5.259 1.00 97.44 82 ALA A O 1
ATOM 644 N N . ALA A 1 83 ? 8.031 4.068 4.151 1.00 96.69 83 ALA A N 1
ATOM 645 C CA . ALA A 1 83 ? 7.215 3.516 3.078 1.00 96.69 83 ALA A CA 1
ATOM 646 C C . ALA A 1 83 ? 8.093 2.775 2.049 1.00 96.69 83 ALA A C 1
ATOM 648 O O . ALA A 1 83 ? 9.223 3.211 1.795 1.00 96.69 83 ALA A O 1
ATOM 649 N N . PRO A 1 84 ? 7.591 1.700 1.417 1.00 97.62 84 PRO A N 1
ATOM 650 C CA . PRO A 1 84 ? 8.283 1.028 0.316 1.00 97.62 84 PRO A CA 1
ATOM 651 C C . PRO A 1 84 ? 8.638 1.975 -0.845 1.00 97.62 84 PRO A C 1
ATOM 653 O O . PRO A 1 84 ? 7.921 2.939 -1.123 1.00 97.62 84 PRO A O 1
ATOM 656 N N . VAL A 1 85 ? 9.746 1.690 -1.533 1.00 97.19 85 VAL A N 1
ATOM 657 C CA . VAL A 1 85 ? 10.302 2.423 -2.683 1.00 97.19 85 VAL A CA 1
ATOM 658 C C . VAL A 1 85 ? 9.256 2.646 -3.770 1.00 97.19 85 VAL A C 1
ATOM 660 O O . VAL A 1 85 ? 9.179 3.754 -4.307 1.00 97.19 85 VAL A O 1
ATOM 663 N N . ILE A 1 86 ? 8.434 1.633 -4.071 1.00 96.81 86 ILE A N 1
ATOM 664 C CA . ILE A 1 86 ? 7.381 1.741 -5.091 1.00 96.81 86 ILE A CA 1
ATOM 665 C C . ILE A 1 86 ? 6.372 2.860 -4.782 1.00 96.81 86 ILE A C 1
ATOM 667 O O . ILE A 1 86 ? 5.877 3.511 -5.699 1.00 96.81 86 ILE A O 1
ATOM 671 N N . ASP A 1 87 ? 6.107 3.131 -3.499 1.00 96.50 87 ASP A N 1
ATOM 672 C CA . ASP A 1 87 ? 5.155 4.156 -3.065 1.00 96.50 87 ASP A CA 1
ATOM 673 C C . ASP A 1 87 ? 5.799 5.532 -2.879 1.00 96.50 87 ASP A C 1
ATOM 675 O O . ASP A 1 87 ? 5.090 6.535 -2.851 1.00 96.50 87 ASP A O 1
ATOM 679 N N . LYS A 1 88 ? 7.130 5.633 -2.770 1.00 94.44 88 LYS A N 1
ATOM 680 C CA . LYS A 1 88 ? 7.814 6.933 -2.647 1.00 94.44 88 LYS A CA 1
ATOM 681 C C . LYS A 1 88 ? 7.537 7.799 -3.871 1.00 94.44 88 LYS A C 1
ATOM 683 O O . LYS A 1 88 ? 7.356 7.268 -4.959 1.00 94.44 88 LYS A O 1
ATOM 688 N N . ILE A 1 89 ? 7.531 9.123 -3.719 1.00 90.62 89 ILE A N 1
ATOM 689 C CA . ILE A 1 89 ? 7.460 10.073 -4.843 1.00 90.62 89 ILE A CA 1
ATOM 690 C C . ILE A 1 89 ? 8.888 10.501 -5.185 1.00 90.62 89 ILE A C 1
ATOM 692 O O . ILE A 1 89 ? 9.599 10.996 -4.314 1.00 90.62 89 ILE A O 1
ATOM 696 N N . THR A 1 90 ? 9.307 10.339 -6.442 1.00 88.19 90 THR A N 1
ATOM 697 C CA . THR A 1 90 ? 10.608 10.833 -6.926 1.00 88.19 90 THR A CA 1
ATOM 698 C C . THR A 1 90 ? 10.430 11.670 -8.184 1.00 88.19 90 THR A C 1
ATOM 700 O O . THR A 1 90 ? 9.474 11.483 -8.934 1.00 88.19 90 THR A O 1
ATOM 703 N N . THR A 1 91 ? 11.358 12.597 -8.415 1.00 85.31 91 THR A N 1
ATOM 704 C CA . THR A 1 91 ? 11.381 13.467 -9.601 1.00 85.31 91 THR A CA 1
ATOM 705 C C . THR A 1 91 ? 11.866 12.761 -10.862 1.00 85.31 91 THR A C 1
ATOM 707 O O . THR A 1 91 ? 11.719 13.320 -11.934 1.00 85.31 91 THR A O 1
ATOM 710 N N . GLY A 1 92 ? 12.426 11.556 -10.747 1.00 88.31 92 GLY A N 1
ATOM 711 C CA . GLY A 1 92 ? 12.898 10.737 -11.863 1.00 88.31 92 GLY A CA 1
ATOM 712 C C . GLY A 1 92 ? 12.583 9.252 -11.652 1.00 88.31 92 GLY A C 1
ATOM 713 O O . GLY A 1 92 ? 11.680 8.928 -10.868 1.00 88.31 92 GLY A O 1
ATOM 714 N N . PRO A 1 93 ? 13.305 8.336 -12.314 1.00 93.00 93 PRO A N 1
ATOM 715 C CA . PRO A 1 93 ? 13.066 6.904 -12.184 1.00 93.00 93 PRO A CA 1
ATOM 716 C C . PRO A 1 93 ? 13.333 6.418 -10.753 1.00 93.00 93 PRO A C 1
ATOM 718 O O . PRO A 1 93 ? 14.147 6.982 -10.021 1.00 93.00 93 PRO A O 1
ATOM 721 N N . ARG A 1 94 ? 12.652 5.342 -10.347 1.00 93.44 94 ARG A N 1
ATOM 722 C CA . ARG A 1 94 ? 12.930 4.642 -9.081 1.00 93.44 94 ARG A CA 1
ATOM 723 C C . ARG A 1 94 ? 14.214 3.829 -9.173 1.00 93.44 94 ARG A C 1
ATOM 725 O O . ARG A 1 94 ? 14.947 3.715 -8.196 1.00 93.44 94 ARG A O 1
ATOM 732 N N . ASN A 1 95 ? 14.476 3.258 -10.345 1.00 93.56 95 ASN A N 1
ATOM 733 C CA . ASN A 1 95 ? 15.696 2.522 -10.629 1.00 93.56 95 ASN A CA 1
ATOM 734 C C . ASN A 1 95 ? 15.939 2.475 -12.139 1.00 93.56 95 ASN A C 1
ATOM 736 O O . ASN A 1 95 ? 15.024 2.111 -12.872 1.00 93.56 95 ASN A O 1
ATOM 740 N N . ALA A 1 96 ? 17.153 2.803 -12.592 1.00 92.81 96 ALA A N 1
ATOM 741 C CA . ALA A 1 96 ? 17.514 2.811 -14.013 1.00 92.81 96 ALA A CA 1
ATOM 742 C C . ALA A 1 96 ? 16.450 3.531 -14.865 1.00 92.81 96 ALA A C 1
ATOM 744 O O . ALA A 1 96 ? 16.206 4.710 -14.645 1.00 92.81 96 ALA A O 1
ATOM 745 N N . ASN A 1 97 ? 15.787 2.835 -15.787 1.00 94.12 97 ASN A N 1
ATOM 746 C CA . ASN A 1 97 ? 14.712 3.362 -16.630 1.00 94.12 97 ASN A CA 1
ATOM 747 C C . ASN A 1 97 ? 13.300 2.958 -16.163 1.00 94.12 97 ASN A C 1
ATOM 749 O O . ASN A 1 97 ? 12.358 3.012 -16.949 1.00 94.12 97 ASN A O 1
ATOM 753 N N . ILE A 1 98 ? 13.141 2.543 -14.902 1.00 95.38 98 ILE A N 1
ATOM 754 C CA . ILE A 1 98 ? 11.860 2.148 -14.307 1.00 95.38 98 ILE A CA 1
ATOM 755 C C . ILE A 1 98 ? 11.293 3.297 -13.472 1.00 95.38 98 ILE A C 1
ATOM 757 O O . ILE A 1 98 ? 11.854 3.703 -12.451 1.00 95.38 98 ILE A O 1
ATOM 761 N N . PHE A 1 99 ? 10.131 3.781 -13.883 1.00 95.06 99 PHE A N 1
ATOM 762 C CA . PHE A 1 99 ? 9.323 4.790 -13.217 1.00 95.06 99 PHE A CA 1
ATOM 763 C C . PHE A 1 99 ? 8.186 4.139 -12.443 1.00 95.06 99 PHE A C 1
ATOM 765 O O . PHE A 1 99 ? 7.693 3.078 -12.806 1.00 95.06 99 PHE A O 1
ATOM 772 N N . ALA A 1 100 ? 7.727 4.808 -11.394 1.00 94.94 100 ALA A N 1
ATOM 773 C CA . ALA A 1 100 ? 6.521 4.423 -10.679 1.00 94.94 100 ALA A CA 1
ATOM 774 C C . ALA A 1 100 ? 5.765 5.671 -10.232 1.00 94.94 100 ALA A C 1
ATOM 776 O O . ALA A 1 100 ? 6.356 6.737 -10.021 1.00 94.94 100 ALA A O 1
ATOM 777 N N . SER A 1 101 ? 4.462 5.515 -10.042 1.00 92.44 101 SER A N 1
ATOM 778 C CA . SER A 1 101 ? 3.637 6.484 -9.329 1.00 92.44 101 SER A CA 1
ATOM 779 C C . SER A 1 101 ? 3.364 5.936 -7.938 1.00 92.44 101 SER A C 1
ATOM 781 O O . SER A 1 101 ? 3.044 4.761 -7.794 1.00 92.44 101 SER A O 1
ATOM 783 N N . GLY A 1 102 ? 3.482 6.786 -6.927 1.00 92.12 102 GLY A N 1
ATOM 784 C CA . GLY A 1 102 ? 3.251 6.420 -5.537 1.00 92.12 102 GLY A CA 1
ATOM 785 C C . GLY A 1 102 ? 2.710 7.612 -4.758 1.00 92.12 102 GLY A C 1
ATOM 786 O O . GLY A 1 102 ? 2.759 8.745 -5.244 1.00 92.12 102 GLY A O 1
ATOM 787 N N . ASN A 1 103 ? 2.172 7.372 -3.564 1.00 92.88 103 ASN A N 1
ATOM 788 C CA . ASN A 1 103 ? 1.553 8.423 -2.751 1.00 92.88 103 ASN A CA 1
ATOM 789 C C . ASN A 1 103 ? 2.409 8.875 -1.561 1.00 92.88 103 ASN A C 1
ATOM 791 O O . ASN A 1 103 ? 1.996 9.736 -0.784 1.00 92.88 103 ASN A O 1
ATOM 795 N N . ASN A 1 104 ? 3.616 8.331 -1.445 1.00 94.12 104 ASN A N 1
ATOM 796 C CA . ASN A 1 104 ? 4.623 8.605 -0.433 1.00 94.12 104 ASN A CA 1
ATOM 797 C C . ASN A 1 104 ? 4.072 8.476 0.989 1.00 94.12 104 ASN A C 1
ATOM 799 O O . ASN A 1 104 ? 3.969 9.470 1.714 1.00 94.12 104 ASN A O 1
ATOM 803 N N . GLY A 1 105 ? 3.737 7.242 1.361 1.00 94.44 105 GLY A N 1
ATOM 804 C CA . GLY A 1 105 ? 3.333 6.862 2.708 1.00 94.44 105 GLY A CA 1
ATOM 805 C C . GLY A 1 105 ? 1.923 6.325 2.842 1.00 94.44 105 GLY A C 1
ATOM 806 O O . GLY A 1 105 ? 1.358 6.440 3.929 1.00 94.44 105 GLY A O 1
ATOM 807 N N . HIS A 1 106 ? 1.315 5.789 1.783 1.00 96.31 106 HIS A N 1
ATOM 808 C CA . HIS A 1 106 ? -0.035 5.235 1.888 1.00 96.31 106 HIS A CA 1
ATOM 809 C C . HIS A 1 106 ? 0.008 3.827 2.488 1.00 96.31 106 HIS A C 1
ATOM 811 O O . HIS A 1 106 ? 0.196 2.830 1.791 1.00 96.31 106 HIS A O 1
ATOM 817 N N . ILE A 1 107 ? -0.175 3.759 3.810 1.00 97.75 107 ILE A N 1
ATOM 818 C CA . ILE A 1 107 ? -0.175 2.522 4.598 1.00 97.75 107 ILE A CA 1
ATOM 819 C C . ILE A 1 107 ? -1.208 1.510 4.096 1.00 97.75 107 ILE A C 1
ATOM 821 O O . ILE A 1 107 ? -0.948 0.312 4.141 1.00 97.75 107 ILE A O 1
ATOM 825 N N . GLU A 1 108 ? -2.335 1.972 3.544 1.00 96.25 108 GLU A N 1
ATOM 826 C CA . GLU A 1 108 ? -3.437 1.110 3.095 1.00 96.25 108 GLU A CA 1
ATOM 827 C C . GLU A 1 108 ? -3.086 0.176 1.923 1.00 96.25 108 GLU A C 1
ATOM 829 O O . GLU A 1 108 ? -3.885 -0.694 1.578 1.00 96.25 108 GLU A O 1
ATOM 834 N N . SER A 1 109 ? -1.914 0.353 1.308 1.00 96.38 109 SER A N 1
ATOM 835 C CA . SER A 1 109 ? -1.358 -0.547 0.293 1.00 96.38 109 SER A CA 1
ATOM 836 C C . SER A 1 109 ? -0.410 -1.600 0.872 1.00 96.38 109 SER A C 1
ATOM 838 O O . SER A 1 109 ? 0.045 -2.464 0.134 1.00 96.38 109 SER A O 1
ATOM 840 N N . PHE A 1 110 ? -0.097 -1.560 2.166 1.00 98.00 110 PHE A N 1
ATOM 841 C CA . PHE A 1 110 ? 0.926 -2.423 2.766 1.00 98.00 110 PHE A CA 1
ATOM 842 C C . PHE A 1 110 ? 0.472 -3.078 4.062 1.00 98.00 110 PHE A C 1
ATOM 844 O O . PHE A 1 110 ? 0.801 -4.237 4.297 1.00 98.00 110 PHE A O 1
ATOM 851 N N . VAL A 1 111 ? -0.305 -2.364 4.882 1.00 98.31 111 VAL A N 1
ATOM 852 C CA . VAL A 1 111 ? -0.801 -2.849 6.171 1.00 98.31 111 VAL A CA 1
ATOM 853 C C . VAL A 1 111 ? -2.246 -2.415 6.381 1.00 98.31 111 VAL A C 1
ATOM 855 O O . VAL A 1 111 ? -2.590 -1.253 6.163 1.00 98.31 111 VAL A O 1
ATOM 858 N N . ARG A 1 112 ? -3.104 -3.339 6.819 1.00 97.56 112 ARG A N 1
ATOM 859 C CA . ARG A 1 112 ? -4.514 -3.061 7.132 1.00 97.56 112 ARG A CA 1
ATOM 860 C C . ARG A 1 112 ? -4.974 -3.869 8.331 1.00 97.56 112 ARG A C 1
ATOM 862 O O . ARG A 1 112 ? -4.643 -5.045 8.453 1.00 97.56 112 ARG A O 1
ATOM 869 N N . PHE A 1 113 ? -5.825 -3.290 9.163 1.00 97.75 113 PHE A N 1
ATOM 870 C CA . PHE A 1 113 ? -6.620 -4.070 10.099 1.00 97.75 113 PHE A CA 1
ATOM 871 C C . PHE A 1 113 ? -7.688 -4.857 9.332 1.00 97.75 113 PHE A C 1
ATOM 873 O O . PHE A 1 113 ? -8.534 -4.282 8.642 1.00 97.75 113 PHE A O 1
ATOM 880 N N . ALA A 1 114 ? -7.689 -6.184 9.481 1.00 96.44 114 ALA A N 1
ATOM 881 C CA . ALA A 1 114 ? -8.827 -6.997 9.056 1.00 96.44 114 ALA A CA 1
ATOM 882 C C . ALA A 1 114 ? -10.002 -6.827 10.030 1.00 96.44 114 ALA A C 1
ATOM 884 O O . ALA A 1 114 ? -11.162 -6.742 9.616 1.00 96.44 114 ALA A O 1
ATOM 885 N N . ASN A 1 115 ? -9.680 -6.762 11.326 1.00 94.75 115 ASN A N 1
ATOM 886 C CA . ASN A 1 115 ? -10.588 -6.556 12.451 1.00 94.75 115 ASN A CA 1
ATOM 887 C C . ASN A 1 115 ? -9.799 -6.019 13.675 1.00 94.75 115 ASN A C 1
ATOM 889 O O . ASN A 1 115 ? -8.633 -5.647 13.560 1.00 94.75 115 ASN A O 1
ATOM 893 N N . ASP A 1 116 ? -10.418 -5.990 14.858 1.00 94.00 116 ASP A N 1
ATOM 894 C CA . ASP A 1 116 ? -9.839 -5.402 16.079 1.00 94.00 116 ASP A CA 1
ATOM 895 C C . ASP A 1 116 ? -8.776 -6.272 16.788 1.00 94.00 116 ASP A C 1
ATOM 897 O O . ASP A 1 116 ? -8.311 -5.923 17.878 1.00 94.00 116 ASP A O 1
ATOM 901 N N . SER A 1 117 ? -8.418 -7.418 16.209 1.00 93.75 117 SER A N 1
ATOM 902 C CA . SER A 1 117 ? -7.395 -8.351 16.701 1.00 93.75 117 SER A CA 1
ATOM 903 C C . SER A 1 117 ? -6.525 -8.940 15.589 1.00 93.75 117 SER A C 1
ATOM 905 O O . SER A 1 117 ? -5.654 -9.752 15.877 1.00 93.75 117 SER A O 1
ATOM 907 N N . THR A 1 118 ? -6.731 -8.550 14.331 1.00 96.56 118 THR A N 1
ATOM 908 C CA . THR A 1 118 ? -6.023 -9.127 13.184 1.00 96.56 118 THR A CA 1
ATOM 909 C C . THR A 1 118 ? -5.499 -8.029 12.272 1.00 96.56 118 THR A C 1
ATOM 911 O O . THR A 1 118 ? -6.262 -7.165 11.828 1.00 96.56 118 THR A O 1
ATOM 914 N N . ILE A 1 119 ? -4.209 -8.096 11.953 1.00 98.25 119 ILE A N 1
ATOM 915 C CA . ILE A 1 119 ? -3.528 -7.192 11.025 1.00 98.25 119 ILE A CA 1
ATOM 916 C C . ILE A 1 119 ? -3.032 -8.005 9.830 1.00 98.25 119 ILE A C 1
ATOM 918 O O . ILE A 1 119 ? -2.436 -9.070 9.985 1.00 98.25 119 ILE A O 1
ATOM 922 N N . LEU A 1 120 ? -3.292 -7.482 8.638 1.00 98.38 120 LEU A N 1
ATOM 923 C CA . LEU A 1 120 ? -2.808 -7.995 7.366 1.00 98.38 120 LEU A CA 1
ATOM 924 C C . LEU A 1 120 ? -1.602 -7.171 6.931 1.00 98.38 120 LEU A C 1
ATOM 926 O O . LEU A 1 120 ? -1.652 -5.940 7.005 1.00 98.38 120 LEU A O 1
ATOM 930 N N . PHE A 1 121 ? -0.548 -7.833 6.465 1.00 97.69 121 PHE A N 1
ATOM 931 C CA . PHE A 1 121 ? 0.708 -7.196 6.074 1.00 97.69 121 PHE A CA 1
ATOM 932 C C . PHE A 1 121 ? 1.235 -7.775 4.754 1.00 97.69 121 PHE A C 1
ATOM 934 O O . PHE A 1 121 ? 1.227 -8.988 4.568 1.00 97.69 121 PHE A O 1
ATOM 941 N N . SER A 1 122 ? 1.695 -6.923 3.838 1.00 97.38 122 SER A N 1
ATOM 942 C CA . SER A 1 122 ? 2.236 -7.343 2.536 1.00 97.38 122 SER A CA 1
ATOM 943 C C . SER A 1 122 ? 3.658 -7.881 2.660 1.00 97.38 122 SER A C 1
ATOM 945 O O . SER A 1 122 ? 4.515 -7.216 3.236 1.00 97.38 122 SER A O 1
ATOM 947 N N . THR A 1 123 ? 3.956 -9.023 2.046 1.00 97.50 123 THR A N 1
ATOM 948 C CA . THR A 1 123 ? 5.318 -9.574 1.982 1.00 97.50 123 THR A CA 1
ATOM 949 C C . THR A 1 123 ? 5.754 -9.849 0.548 1.00 97.50 123 THR A C 1
ATOM 951 O O . THR A 1 123 ? 4.935 -10.034 -0.353 1.00 97.50 123 THR A O 1
ATOM 954 N N . ILE A 1 124 ? 7.065 -9.833 0.319 1.00 98.44 124 ILE A N 1
ATOM 955 C CA . ILE A 1 124 ? 7.687 -10.210 -0.955 1.00 98.44 124 ILE A CA 1
ATOM 956 C C . ILE A 1 124 ? 8.473 -11.493 -0.706 1.00 98.44 124 ILE A C 1
ATOM 958 O O . ILE A 1 124 ? 9.208 -11.583 0.279 1.00 98.44 124 ILE A O 1
ATOM 962 N N . ASP A 1 125 ? 8.331 -12.481 -1.587 1.00 97.44 125 ASP A N 1
ATOM 963 C CA . ASP A 1 125 ? 9.073 -13.728 -1.455 1.00 97.44 125 ASP A CA 1
ATOM 964 C C . ASP A 1 125 ? 10.590 -13.501 -1.614 1.00 97.44 125 ASP A C 1
ATOM 966 O O . ASP A 1 125 ? 11.063 -12.701 -2.430 1.00 97.44 125 ASP A O 1
ATOM 970 N N . SER A 1 126 ? 11.379 -14.229 -0.822 1.00 97.25 126 SER A N 1
ATOM 971 C CA . SER A 1 126 ? 12.839 -14.076 -0.771 1.00 97.25 126 SER A CA 1
ATOM 972 C C . SER A 1 126 ? 13.554 -14.416 -2.089 1.00 97.25 126 SER A C 1
ATOM 974 O O . SER A 1 126 ? 14.684 -13.964 -2.318 1.00 97.25 126 SER A O 1
ATOM 976 N N . THR A 1 127 ? 12.918 -15.208 -2.954 1.00 97.50 127 THR A N 1
ATOM 977 C CA . THR A 1 127 ? 13.405 -15.544 -4.293 1.00 97.50 127 THR A CA 1
ATOM 978 C C . THR A 1 127 ? 12.946 -14.512 -5.318 1.00 97.50 127 THR A C 1
ATOM 980 O O . THR A 1 127 ? 13.759 -14.062 -6.127 1.00 97.50 127 THR A O 1
ATOM 983 N N . GLU A 1 128 ? 11.700 -14.051 -5.221 1.00 97.56 128 GLU A N 1
ATOM 984 C CA . GLU A 1 128 ? 11.093 -13.098 -6.157 1.00 97.56 128 GLU A CA 1
ATOM 985 C C . GLU A 1 128 ? 11.648 -11.680 -6.018 1.00 97.56 128 GLU A C 1
ATOM 987 O O . GLU A 1 128 ? 11.765 -10.968 -7.016 1.00 97.56 128 GLU A O 1
ATOM 992 N N . ARG A 1 129 ? 12.104 -11.283 -4.819 1.00 97.12 129 ARG A N 1
ATOM 993 C CA . ARG A 1 129 ? 12.771 -9.983 -4.608 1.00 97.12 129 ARG A CA 1
ATOM 994 C C . ARG A 1 129 ? 13.955 -9.751 -5.555 1.00 97.12 129 ARG A C 1
ATOM 996 O O . ARG A 1 129 ? 14.383 -8.622 -5.741 1.00 97.12 129 ARG A O 1
ATOM 1003 N N . LYS A 1 130 ? 14.545 -10.827 -6.093 1.00 97.00 130 LYS A N 1
ATOM 1004 C CA . LYS A 1 130 ? 15.723 -10.785 -6.971 1.00 97.00 130 LYS A CA 1
ATOM 1005 C C . LYS A 1 130 ? 15.370 -10.432 -8.415 1.00 97.00 130 LYS A C 1
ATOM 1007 O O . LYS A 1 130 ? 16.276 -10.199 -9.209 1.00 97.00 130 LYS A O 1
ATOM 1012 N N . PHE A 1 131 ? 14.087 -10.419 -8.772 1.00 96.25 131 PHE A N 1
ATOM 1013 C CA . PHE A 1 131 ? 13.658 -10.137 -10.138 1.00 96.25 131 PHE A CA 1
ATOM 1014 C C . PHE A 1 131 ? 13.863 -8.677 -10.529 1.00 96.25 131 PHE A C 1
ATOM 1016 O O . PHE A 1 131 ? 14.096 -8.398 -11.706 1.00 96.25 131 PHE A O 1
ATOM 1023 N N . ASP A 1 132 ? 13.827 -7.746 -9.578 1.00 95.12 132 ASP A N 1
ATOM 1024 C CA . ASP A 1 132 ? 14.132 -6.345 -9.839 1.00 95.12 132 ASP A CA 1
ATOM 1025 C C . ASP A 1 132 ? 14.605 -5.596 -8.571 1.00 95.12 132 ASP A C 1
ATOM 1027 O O . ASP A 1 132 ? 14.264 -5.980 -7.449 1.00 95.12 132 ASP A O 1
ATOM 1031 N N . PRO A 1 133 ? 15.397 -4.516 -8.722 1.00 95.12 133 PRO A N 1
ATOM 1032 C CA . PRO A 1 133 ? 15.907 -3.751 -7.583 1.00 95.12 133 PRO A CA 1
ATOM 1033 C C . PRO A 1 133 ? 14.845 -3.041 -6.734 1.00 95.12 133 PRO A C 1
ATOM 1035 O O . PRO A 1 133 ? 15.096 -2.818 -5.550 1.00 95.12 133 PRO A O 1
ATOM 1038 N N . ILE A 1 134 ? 13.686 -2.682 -7.301 1.00 97.19 134 ILE A N 1
ATOM 1039 C CA . ILE A 1 134 ? 12.612 -2.001 -6.559 1.00 97.19 134 ILE A CA 1
ATOM 1040 C C . ILE A 1 134 ? 12.007 -2.990 -5.562 1.00 97.19 134 ILE A C 1
ATOM 1042 O O . ILE A 1 134 ? 12.004 -2.722 -4.364 1.00 97.19 134 ILE A O 1
ATOM 1046 N N . SER A 1 135 ? 11.621 -4.175 -6.036 1.00 97.94 135 SER A N 1
ATOM 1047 C CA . SER A 1 135 ? 11.121 -5.280 -5.215 1.00 97.94 135 SER A CA 1
ATOM 1048 C C . SER A 1 135 ? 12.162 -5.745 -4.192 1.00 97.94 135 SER A C 1
ATOM 1050 O O . SER A 1 135 ? 11.807 -6.095 -3.067 1.00 97.94 135 SER A O 1
ATOM 1052 N N . SER A 1 136 ? 13.459 -5.708 -4.529 1.00 98.19 136 SER A N 1
ATOM 1053 C CA . SER A 1 136 ? 14.516 -5.975 -3.545 1.00 98.19 136 SER A CA 1
ATOM 1054 C C . SER A 1 136 ? 14.572 -4.918 -2.444 1.00 98.19 136 SER A C 1
ATOM 1056 O O . SER A 1 136 ? 14.766 -5.283 -1.288 1.00 98.19 136 SER A O 1
ATOM 1058 N N . GLY A 1 137 ? 14.442 -3.630 -2.773 1.00 98.12 137 GLY A N 1
ATOM 1059 C CA . GLY A 1 137 ? 14.388 -2.557 -1.777 1.00 98.12 137 GLY A CA 1
ATOM 1060 C C . GLY A 1 137 ? 13.153 -2.678 -0.885 1.00 98.12 137 GLY A C 1
ATOM 1061 O O . GLY A 1 137 ? 13.264 -2.659 0.342 1.00 98.12 137 GLY A O 1
ATOM 1062 N N . ASP A 1 138 ? 11.994 -2.900 -1.504 1.00 98.38 138 ASP A N 1
ATOM 1063 C CA . ASP A 1 138 ? 10.716 -3.082 -0.818 1.00 98.38 138 ASP A CA 1
ATOM 1064 C C . ASP A 1 138 ? 10.737 -4.291 0.113 1.00 98.38 138 ASP A C 1
ATOM 1066 O O . ASP A 1 138 ? 10.238 -4.200 1.230 1.00 98.38 138 ASP A O 1
ATOM 1070 N N . PHE A 1 139 ? 11.382 -5.393 -0.282 1.00 98.69 139 PHE A N 1
ATOM 1071 C CA . PHE A 1 139 ? 11.558 -6.563 0.575 1.00 98.69 139 PHE A CA 1
ATOM 1072 C C . PHE A 1 139 ? 12.219 -6.201 1.912 1.00 98.69 139 PHE A C 1
ATOM 1074 O O . PHE A 1 139 ? 11.733 -6.610 2.965 1.00 98.69 139 PHE A O 1
ATOM 1081 N N . TYR A 1 140 ? 13.312 -5.434 1.901 1.00 98.56 140 TYR A N 1
ATOM 1082 C CA . TYR A 1 140 ? 14.006 -5.072 3.140 1.00 98.56 140 TYR A CA 1
ATOM 1083 C C . TYR A 1 140 ? 13.185 -4.099 3.991 1.00 98.56 140 TYR A C 1
ATOM 1085 O O . TYR A 1 140 ? 13.056 -4.316 5.195 1.00 98.56 140 TYR A O 1
ATOM 1093 N N . ILE A 1 141 ? 12.564 -3.093 3.366 1.00 98.56 141 ILE A N 1
ATOM 1094 C CA . ILE A 1 141 ? 11.706 -2.120 4.060 1.00 98.56 141 ILE A CA 1
ATOM 1095 C C . ILE A 1 141 ? 10.500 -2.817 4.704 1.00 98.56 141 ILE A C 1
ATOM 1097 O O . ILE A 1 141 ? 10.164 -2.553 5.858 1.00 98.56 141 ILE A O 1
ATOM 1101 N N . LEU A 1 142 ? 9.843 -3.730 3.984 1.00 98.44 142 LEU A N 1
ATOM 1102 C CA . LEU A 1 142 ? 8.702 -4.482 4.503 1.00 98.44 142 LEU A CA 1
ATOM 1103 C C . LEU A 1 142 ? 9.116 -5.388 5.671 1.00 98.44 142 LEU A C 1
ATOM 1105 O O . LEU A 1 142 ? 8.425 -5.414 6.685 1.00 98.44 142 LEU A O 1
ATOM 1109 N N . ASN A 1 143 ? 10.261 -6.069 5.593 1.00 98.38 143 ASN A N 1
ATOM 1110 C CA . ASN A 1 143 ? 10.743 -6.894 6.705 1.00 98.38 143 ASN A CA 1
ATOM 1111 C C . ASN A 1 143 ? 11.097 -6.067 7.950 1.00 98.38 143 ASN A C 1
ATOM 1113 O O . ASN A 1 143 ? 10.744 -6.458 9.062 1.00 98.38 143 ASN A O 1
ATOM 1117 N N . GLU A 1 144 ? 11.741 -4.911 7.786 1.00 98.38 144 GLU A N 1
ATOM 1118 C CA . GLU A 1 144 ? 12.014 -3.997 8.901 1.00 98.38 144 GLU A CA 1
ATOM 1119 C C . GLU A 1 144 ? 10.711 -3.500 9.543 1.00 98.38 144 GLU A C 1
ATOM 1121 O O . GLU A 1 144 ? 10.537 -3.545 10.762 1.00 98.38 144 GLU A O 1
ATOM 1126 N N . ASN A 1 145 ? 9.744 -3.096 8.720 1.00 98.44 145 ASN A N 1
ATOM 1127 C CA . ASN A 1 145 ? 8.429 -2.688 9.196 1.00 98.44 145 ASN A CA 1
ATOM 1128 C C . ASN A 1 145 ? 7.677 -3.823 9.900 1.00 98.44 145 ASN A C 1
ATOM 1130 O O . ASN A 1 145 ? 6.979 -3.557 10.874 1.00 98.44 145 ASN A O 1
ATOM 1134 N N . LEU A 1 146 ? 7.831 -5.075 9.463 1.00 97.38 146 LEU A N 1
ATOM 1135 C CA . LEU A 1 146 ? 7.243 -6.232 10.135 1.00 97.38 146 LEU A CA 1
ATOM 1136 C C . LEU A 1 146 ? 7.850 -6.451 11.528 1.00 97.38 146 LEU A C 1
ATOM 1138 O O . LEU A 1 146 ? 7.115 -6.752 12.467 1.00 97.38 146 LEU A O 1
ATOM 1142 N N . VAL A 1 147 ? 9.165 -6.268 11.687 1.00 97.00 147 VAL A N 1
ATOM 1143 C CA . VAL A 1 147 ? 9.826 -6.310 13.005 1.00 97.00 147 VAL A CA 1
ATOM 1144 C C . VAL A 1 147 ? 9.294 -5.196 13.906 1.00 97.00 147 VAL A C 1
ATOM 1146 O O . VAL A 1 147 ? 8.890 -5.462 15.037 1.00 97.00 147 VAL A O 1
ATOM 1149 N N . ASN A 1 148 ? 9.213 -3.967 13.392 1.00 96.12 148 ASN A N 1
ATOM 1150 C CA . ASN A 1 148 ? 8.667 -2.828 14.134 1.00 96.12 148 ASN A CA 1
ATOM 1151 C C . ASN A 1 148 ? 7.203 -3.051 14.533 1.00 96.12 148 ASN A C 1
ATOM 1153 O O . ASN A 1 148 ? 6.818 -2.752 15.662 1.00 96.12 148 ASN A O 1
ATOM 1157 N N . LEU A 1 149 ? 6.400 -3.622 13.631 1.00 96.62 149 LEU A N 1
ATOM 1158 C CA . LEU A 1 149 ? 5.013 -3.972 13.899 1.00 96.62 149 LEU A CA 1
ATOM 1159 C C . LEU A 1 149 ? 4.913 -5.002 15.027 1.00 96.62 149 LEU A C 1
ATOM 1161 O O . LEU A 1 149 ? 4.163 -4.758 15.966 1.00 96.62 149 LEU A O 1
ATOM 1165 N N . LYS A 1 150 ? 5.680 -6.101 14.959 1.00 95.81 150 LYS A N 1
ATOM 1166 C CA . LYS A 1 150 ? 5.725 -7.152 15.993 1.00 95.81 150 LYS A CA 1
ATOM 1167 C C . LYS A 1 150 ? 6.076 -6.569 17.364 1.00 95.81 150 LYS A C 1
ATOM 1169 O O . LYS A 1 150 ? 5.281 -6.673 18.291 1.00 95.81 150 LYS A O 1
ATOM 1174 N N . ASN A 1 151 ? 7.176 -5.821 17.446 1.00 94.62 151 ASN A N 1
ATOM 1175 C CA . ASN A 1 151 ? 7.599 -5.173 18.690 1.00 94.62 151 ASN A CA 1
ATOM 1176 C C . ASN A 1 151 ? 6.533 -4.211 19.245 1.00 94.62 151 ASN A C 1
ATOM 1178 O O . ASN A 1 151 ? 6.338 -4.120 20.455 1.00 94.62 151 ASN A O 1
ATOM 1182 N N . ALA A 1 152 ? 5.837 -3.478 18.370 1.00 93.88 152 ALA A N 1
ATOM 1183 C CA . ALA A 1 152 ? 4.802 -2.540 18.788 1.00 93.88 152 ALA A CA 1
ATOM 1184 C C . ALA A 1 152 ? 3.545 -3.242 19.322 1.00 93.88 152 ALA A C 1
ATOM 1186 O O . ALA A 1 152 ? 2.914 -2.725 20.245 1.00 93.88 152 ALA A O 1
ATOM 1187 N N . ILE A 1 153 ? 3.163 -4.393 18.755 1.00 92.88 153 ILE A N 1
ATOM 1188 C CA . ILE A 1 153 ? 1.968 -5.132 19.190 1.00 92.88 153 ILE A CA 1
ATOM 1189 C C . ILE A 1 153 ? 2.205 -5.995 20.432 1.00 92.88 153 ILE A C 1
ATOM 1191 O O . ILE A 1 153 ? 1.246 -6.234 21.162 1.00 92.88 153 ILE A O 1
ATOM 1195 N N . ASP A 1 154 ? 3.446 -6.400 20.711 1.00 87.19 154 ASP A N 1
ATOM 1196 C CA . ASP A 1 154 ? 3.792 -7.211 21.890 1.00 87.19 154 ASP A CA 1
ATOM 1197 C C . ASP A 1 154 ? 3.433 -6.512 23.215 1.00 87.19 154 ASP A C 1
ATOM 1199 O O . ASP A 1 154 ? 3.142 -7.163 24.215 1.00 87.19 154 ASP A O 1
ATOM 1203 N N . GLY A 1 155 ? 3.395 -5.176 23.223 1.00 78.00 155 GLY A N 1
ATOM 1204 C CA . GLY A 1 155 ? 3.013 -4.369 24.386 1.00 78.00 155 GLY A CA 1
ATOM 1205 C C . GLY A 1 155 ? 1.503 -4.190 24.599 1.00 78.00 155 GLY A C 1
ATOM 1206 O O . GLY A 1 155 ? 1.103 -3.362 25.420 1.00 78.00 155 GLY A O 1
ATOM 1207 N N . PHE A 1 156 ? 0.645 -4.873 23.837 1.00 85.56 156 PHE A N 1
ATOM 1208 C CA . PHE A 1 156 ? -0.809 -4.791 24.001 1.00 85.56 156 PHE A CA 1
ATOM 1209 C C . PHE A 1 156 ? -1.343 -5.926 24.880 1.00 85.56 156 PHE A C 1
ATOM 1211 O O . PHE A 1 156 ? -0.974 -7.081 24.705 1.00 85.56 156 PHE A O 1
ATOM 1218 N N . ASP A 1 157 ? -2.307 -5.609 25.754 1.00 81.38 157 ASP A N 1
ATOM 1219 C CA . ASP A 1 157 ? -2.940 -6.581 26.668 1.00 81.38 157 ASP A CA 1
ATOM 1220 C C . ASP A 1 157 ? -3.605 -7.763 25.940 1.00 81.38 157 ASP A C 1
ATOM 1222 O O . ASP A 1 157 ? -3.819 -8.828 26.512 1.00 81.38 157 ASP A O 1
ATOM 1226 N N . SER A 1 158 ? -3.977 -7.571 24.672 1.00 82.25 158 SER A N 1
ATOM 1227 C CA . SER A 1 158 ? -4.478 -8.627 23.795 1.00 82.25 158 SER A CA 1
ATOM 1228 C C . SER A 1 158 ? -3.594 -8.716 22.554 1.00 82.25 158 SER A C 1
ATOM 1230 O O . SER A 1 158 ? -3.442 -7.698 21.870 1.00 82.25 158 SER A O 1
ATOM 1232 N N . PRO A 1 159 ? -3.062 -9.903 22.223 1.00 85.50 159 PRO A N 1
ATOM 1233 C CA . PRO A 1 159 ? -2.160 -10.049 21.093 1.00 85.50 159 PRO A CA 1
ATOM 1234 C C . PRO A 1 159 ? -2.907 -9.854 19.772 1.00 85.50 159 PRO A C 1
ATOM 1236 O O . PRO A 1 159 ? -4.009 -10.377 19.575 1.00 85.50 159 PRO A O 1
ATOM 1239 N N . TYR A 1 160 ? -2.287 -9.121 18.849 1.00 94.75 160 TYR A N 1
ATOM 1240 C CA . TYR A 1 160 ? -2.728 -9.099 17.459 1.00 94.75 160 TYR A CA 1
ATOM 1241 C C . TYR A 1 160 ? -2.239 -10.353 16.737 1.00 94.75 160 TYR A C 1
ATOM 1243 O O . TYR A 1 160 ? -1.081 -10.745 16.853 1.00 94.75 160 TYR A O 1
ATOM 1251 N N . GLN A 1 161 ? -3.111 -10.950 15.935 1.00 94.94 161 GLN A N 1
ATOM 1252 C CA . GLN A 1 161 ? -2.722 -11.949 14.951 1.00 94.94 161 GLN A CA 1
ATOM 1253 C C . GLN A 1 161 ? -2.213 -11.238 13.697 1.00 94.94 161 GLN A C 1
ATOM 1255 O O . GLN A 1 161 ? -2.905 -10.376 13.147 1.00 94.94 161 GLN A O 1
ATOM 1260 N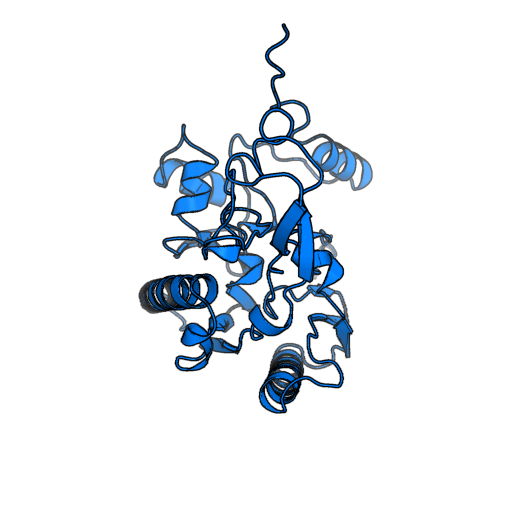 N . LEU A 1 162 ? -1.020 -11.611 13.240 1.00 96.19 162 LEU A N 1
ATOM 1261 C CA . LEU A 1 162 ? -0.449 -11.119 11.990 1.00 96.19 162 LEU A CA 1
ATOM 1262 C C . LEU A 1 162 ? -0.635 -12.165 10.894 1.00 96.19 162 LEU A C 1
ATOM 1264 O O . LEU A 1 162 ? -0.261 -13.321 11.080 1.00 96.19 162 LEU A O 1
ATOM 1268 N N . PHE A 1 163 ? -1.181 -11.745 9.755 1.00 97.31 163 PHE A N 1
ATOM 1269 C CA . PHE A 1 163 ? -1.265 -12.567 8.552 1.00 97.31 163 PHE A CA 1
ATOM 1270 C C . PHE A 1 163 ? -0.544 -11.883 7.402 1.00 97.31 163 PHE A C 1
ATOM 1272 O O . PHE A 1 163 ? -0.807 -10.724 7.072 1.00 97.31 163 PHE A O 1
ATOM 1279 N N . GLU A 1 164 ? 0.365 -12.628 6.792 1.00 96.44 164 GLU A N 1
ATOM 1280 C CA . GLU A 1 164 ? 1.132 -12.179 5.642 1.00 96.44 164 GLU A CA 1
ATOM 1281 C C . GLU A 1 164 ? 0.340 -12.441 4.360 1.00 96.44 164 GLU A C 1
ATOM 1283 O O . GLU A 1 164 ? -0.195 -13.533 4.156 1.00 96.44 164 GLU A O 1
ATOM 1288 N N . LEU A 1 165 ? 0.250 -11.428 3.501 1.00 97.69 165 LEU A N 1
ATOM 1289 C CA . LEU A 1 165 ? -0.311 -11.550 2.161 1.00 97.69 165 LEU A CA 1
ATOM 1290 C C . LEU A 1 165 ? 0.835 -11.439 1.152 1.00 97.69 165 LEU A C 1
ATOM 1292 O O . LEU A 1 165 ? 1.594 -10.466 1.212 1.00 97.69 165 LEU A O 1
ATOM 1296 N N . PRO A 1 166 ? 0.960 -12.392 0.212 1.00 97.56 166 PRO A N 1
ATOM 1297 C CA . PRO A 1 166 ? 2.012 -12.336 -0.792 1.00 97.56 166 PRO A CA 1
ATOM 1298 C C . PRO A 1 166 ? 1.798 -11.136 -1.713 1.00 97.56 166 PRO A C 1
ATOM 1300 O O . PRO A 1 166 ? 0.667 -10.788 -2.026 1.00 97.56 166 PRO A O 1
ATOM 1303 N N . THR A 1 167 ? 2.870 -10.536 -2.213 1.00 97.69 167 THR A N 1
ATOM 1304 C CA . THR A 1 167 ? 2.796 -9.479 -3.230 1.00 97.69 167 THR A CA 1
ATOM 1305 C C . THR A 1 167 ? 2.921 -10.105 -4.629 1.00 97.69 167 THR A C 1
ATOM 1307 O O . THR A 1 167 ? 3.735 -11.019 -4.813 1.00 97.69 167 THR A O 1
ATOM 1310 N N . PRO A 1 168 ? 2.136 -9.667 -5.634 1.00 97.88 168 PRO A N 1
ATOM 1311 C CA . PRO A 1 168 ? 2.359 -10.067 -7.023 1.00 97.88 168 PRO A CA 1
ATOM 1312 C C . PRO A 1 168 ? 3.760 -9.674 -7.488 1.00 97.88 168 PRO A C 1
ATOM 1314 O O . PRO A 1 168 ? 4.313 -8.665 -7.041 1.00 97.88 168 PRO A O 1
ATOM 1317 N N . VAL A 1 169 ? 4.331 -10.428 -8.422 1.00 98.19 169 VAL A N 1
ATOM 1318 C CA . VAL A 1 169 ? 5.628 -10.063 -9.002 1.00 98.19 169 VAL A CA 1
ATOM 1319 C C . VAL A 1 169 ? 5.453 -8.832 -9.893 1.00 98.19 169 VAL A C 1
ATOM 1321 O O . VAL A 1 169 ? 5.035 -8.928 -11.047 1.00 98.19 169 VAL A O 1
ATOM 1324 N N . MET A 1 170 ? 5.821 -7.658 -9.373 1.00 97.38 170 MET A N 1
ATOM 1325 C CA . MET A 1 170 ? 5.674 -6.366 -10.058 1.00 97.38 170 MET A CA 1
ATOM 1326 C C . MET A 1 170 ? 6.306 -6.363 -11.459 1.00 97.38 170 MET A C 1
ATOM 1328 O O . MET A 1 170 ? 5.705 -5.845 -12.403 1.00 97.38 170 MET A O 1
ATOM 1332 N N . ARG A 1 171 ? 7.452 -7.039 -11.636 1.00 96.44 171 ARG A N 1
ATOM 1333 C CA . ARG A 1 171 ? 8.135 -7.168 -12.933 1.00 96.44 171 ARG A CA 1
ATOM 1334 C C . ARG A 1 171 ? 7.252 -7.747 -14.048 1.00 96.44 171 ARG A C 1
ATOM 1336 O O . ARG A 1 171 ? 7.420 -7.369 -15.204 1.00 96.44 171 ARG A O 1
ATOM 1343 N N . PHE A 1 172 ? 6.295 -8.622 -13.735 1.00 97.44 172 PHE A N 1
ATOM 1344 C CA . PHE A 1 172 ? 5.373 -9.201 -14.727 1.00 97.44 172 PHE A CA 1
ATOM 1345 C C . PHE A 1 172 ? 4.273 -8.231 -15.183 1.00 97.44 172 PHE A C 1
ATOM 1347 O O . PHE A 1 172 ? 3.465 -8.551 -16.063 1.00 97.44 172 PHE A O 1
ATOM 1354 N N . HIS A 1 173 ? 4.231 -7.041 -14.591 1.00 97.38 173 HIS A N 1
ATOM 1355 C CA . HIS A 1 173 ? 3.258 -5.997 -14.871 1.00 97.38 173 HIS A CA 1
ATOM 1356 C C . HIS A 1 173 ? 3.915 -4.700 -15.354 1.00 97.38 173 HIS A C 1
ATOM 1358 O O . HIS A 1 173 ? 3.239 -3.679 -15.429 1.00 97.38 173 HIS A O 1
ATOM 1364 N N . LEU A 1 174 ? 5.203 -4.702 -15.704 1.00 97.06 174 LEU A N 1
ATOM 1365 C CA . LEU A 1 174 ? 5.811 -3.533 -16.338 1.00 97.06 174 LEU A CA 1
ATOM 1366 C C . LEU A 1 174 ? 5.159 -3.263 -17.697 1.00 97.06 174 LEU A C 1
ATOM 1368 O O . LEU A 1 174 ? 4.931 -4.187 -18.480 1.00 97.06 174 LEU A O 1
ATOM 1372 N N . ILE A 1 175 ? 4.903 -1.989 -17.982 1.00 96.75 175 ILE A N 1
ATOM 1373 C CA . ILE A 1 175 ? 4.581 -1.512 -19.331 1.00 96.75 175 ILE A CA 1
ATOM 1374 C C . ILE A 1 175 ? 5.739 -0.661 -19.830 1.00 96.75 175 ILE A C 1
ATOM 1376 O O . ILE A 1 175 ? 6.303 0.111 -19.057 1.00 96.75 175 ILE A O 1
ATOM 1380 N N . SER A 1 176 ? 6.120 -0.824 -21.091 1.00 96.62 176 SER A N 1
ATOM 1381 C CA . SER A 1 176 ? 7.117 0.034 -21.728 1.00 96.62 176 SER A CA 1
ATOM 1382 C C . SER A 1 176 ? 6.461 1.290 -22.289 1.00 96.62 176 SER A C 1
ATOM 1384 O O . SER A 1 176 ? 5.347 1.217 -22.807 1.00 96.62 176 SER A O 1
ATOM 1386 N N . ASP A 1 177 ? 7.188 2.397 -22.261 1.00 93.75 177 ASP A N 1
ATOM 1387 C CA . ASP A 1 177 ? 6.856 3.627 -22.973 1.00 93.75 177 ASP A CA 1
ATOM 1388 C C . ASP A 1 177 ? 8.105 4.155 -23.694 1.00 93.75 177 ASP A C 1
ATOM 1390 O O . ASP A 1 177 ? 9.230 3.751 -23.387 1.00 93.75 177 ASP A O 1
ATOM 1394 N N . THR A 1 178 ? 7.909 5.024 -24.681 1.00 94.38 178 THR A N 1
ATOM 1395 C CA . THR A 1 178 ? 8.996 5.697 -25.402 1.00 94.38 178 THR A CA 1
ATOM 1396 C C . THR A 1 178 ? 8.997 7.167 -25.027 1.00 94.38 178 THR A C 1
ATOM 1398 O O . THR A 1 178 ? 7.976 7.839 -25.137 1.00 94.38 178 THR A O 1
ATOM 1401 N N . VAL A 1 179 ? 10.145 7.690 -24.607 1.00 91.81 179 VAL A N 1
ATOM 1402 C CA . VAL A 1 179 ? 10.274 9.107 -24.263 1.00 91.81 179 VAL A CA 1
ATOM 1403 C C . VAL A 1 179 ? 10.052 9.952 -25.519 1.00 91.81 179 VAL A C 1
ATOM 1405 O O . VAL A 1 179 ? 10.766 9.806 -26.509 1.00 91.81 179 VAL A O 1
ATOM 1408 N N . THR A 1 180 ? 9.057 10.842 -25.488 1.00 87.44 180 THR A N 1
ATOM 1409 C CA . THR A 1 180 ? 8.728 11.738 -26.615 1.00 87.44 180 THR A CA 1
ATOM 1410 C C . THR A 1 180 ? 9.094 13.201 -26.368 1.00 87.44 180 THR A C 1
ATOM 1412 O O . THR A 1 180 ? 8.964 14.021 -27.271 1.00 87.44 180 THR A O 1
ATOM 1415 N N . THR A 1 181 ? 9.481 13.556 -25.143 1.00 78.62 181 THR A N 1
ATOM 1416 C CA . THR A 1 181 ? 9.777 14.936 -24.723 1.00 78.62 181 THR A CA 1
ATOM 1417 C C . THR A 1 181 ? 11.276 15.208 -24.753 1.00 78.62 181 THR A C 1
ATOM 1419 O O . THR A 1 181 ? 12.052 14.290 -24.491 1.00 78.62 181 THR A O 1
ATOM 1422 N N . SER A 1 182 ? 11.692 16.457 -24.991 1.00 64.81 182 SER A N 1
ATOM 1423 C CA . SER A 1 182 ? 13.092 16.840 -24.781 1.00 64.81 182 SER A CA 1
ATOM 1424 C C . SER A 1 182 ? 13.408 16.978 -23.286 1.00 64.81 182 SER A C 1
ATOM 1426 O O . SER A 1 182 ? 12.513 17.071 -22.436 1.00 64.81 182 SER A O 1
ATOM 1428 N N . LYS A 1 183 ? 14.701 17.006 -22.957 1.00 62.31 183 LYS A N 1
ATOM 1429 C CA . LYS A 1 183 ? 15.209 17.169 -21.590 1.00 62.31 183 LYS A CA 1
ATOM 1430 C C . LYS A 1 183 ? 14.755 18.477 -20.928 1.00 62.31 183 LYS A C 1
ATOM 1432 O O . LYS A 1 183 ? 14.611 18.529 -19.707 1.00 62.31 183 LYS A O 1
ATOM 1437 N N . GLU A 1 184 ? 14.513 19.518 -21.718 1.00 62.91 184 GLU A N 1
ATOM 1438 C CA . GLU A 1 184 ? 14.032 20.827 -21.264 1.00 62.91 184 GLU A CA 1
ATOM 1439 C C . GLU A 1 184 ? 12.536 20.817 -20.903 1.00 62.91 184 GLU A C 1
ATOM 1441 O O . GLU A 1 184 ? 12.108 21.603 -20.056 1.00 62.91 184 GLU A O 1
ATOM 1446 N N . ASP A 1 185 ? 11.757 19.904 -21.492 1.00 69.25 185 ASP A N 1
ATOM 1447 C CA . ASP A 1 185 ? 10.293 19.869 -21.385 1.00 69.25 185 ASP A CA 1
ATOM 1448 C C . ASP A 1 185 ? 9.776 18.974 -20.246 1.00 69.25 185 ASP A C 1
ATOM 1450 O O . ASP A 1 185 ? 8.618 19.089 -19.831 1.00 69.25 185 ASP A O 1
ATOM 1454 N N . SER A 1 186 ? 10.611 18.071 -19.717 1.00 77.69 186 SER A N 1
ATOM 1455 C CA . SER A 1 186 ? 10.207 17.116 -18.680 1.00 77.69 186 SER A CA 1
ATOM 1456 C C . SER A 1 186 ? 11.272 16.920 -17.606 1.00 77.69 186 SER A C 1
ATOM 1458 O O . SER A 1 186 ? 12.283 16.250 -17.804 1.00 77.69 186 SER A O 1
ATOM 1460 N N . ILE A 1 187 ? 10.980 17.405 -16.394 1.00 78.38 187 ILE A N 1
ATOM 1461 C CA . ILE A 1 187 ? 11.795 17.125 -15.198 1.00 78.38 187 ILE A CA 1
ATOM 1462 C C . ILE A 1 187 ? 11.877 15.608 -14.946 1.00 78.38 187 ILE A C 1
ATOM 1464 O O . ILE A 1 187 ? 12.932 15.109 -14.549 1.00 78.38 187 ILE A O 1
ATOM 1468 N N . GLN A 1 188 ? 10.794 14.877 -15.238 1.00 81.88 188 GLN A N 1
ATOM 1469 C CA . GLN A 1 188 ? 10.705 13.426 -15.066 1.00 81.88 188 GLN A CA 1
ATOM 1470 C C . GLN A 1 188 ? 11.688 12.664 -15.958 1.00 81.88 188 GLN A C 1
ATOM 1472 O O . GLN A 1 188 ? 12.315 11.709 -15.500 1.00 81.88 188 GLN A O 1
ATOM 1477 N N . TYR A 1 189 ? 11.845 13.102 -17.207 1.00 85.31 189 TYR A N 1
ATOM 1478 C CA . TYR A 1 189 ? 12.720 12.469 -18.195 1.00 85.31 189 TYR A CA 1
ATOM 1479 C C . TYR A 1 189 ? 14.043 13.213 -18.379 1.00 85.31 189 TYR A C 1
ATOM 1481 O O . TYR A 1 189 ? 14.742 12.990 -19.355 1.00 85.31 189 TYR A O 1
ATOM 1489 N N . SER A 1 190 ? 14.444 14.043 -17.414 1.00 86.12 190 SER A N 1
ATOM 1490 C CA . SER A 1 190 ? 15.653 14.878 -17.508 1.00 86.12 190 SER A CA 1
ATOM 1491 C C . SER A 1 190 ? 16.977 14.106 -17.683 1.00 86.12 190 SER A C 1
ATOM 1493 O O . SER A 1 190 ? 18.012 14.706 -17.983 1.00 86.12 190 SER A O 1
ATOM 1495 N N . MET A 1 191 ? 16.964 12.785 -17.489 1.00 87.38 191 MET A N 1
ATOM 1496 C CA . MET A 1 191 ? 18.101 11.875 -17.688 1.00 87.38 191 MET A CA 1
ATOM 1497 C C . MET A 1 191 ? 17.990 11.017 -18.961 1.00 87.38 191 MET A C 1
ATOM 1499 O O . MET A 1 191 ? 18.820 10.133 -19.146 1.00 87.38 191 MET A O 1
ATOM 1503 N N . PHE A 1 192 ? 16.974 11.244 -19.793 1.00 90.50 192 PHE A N 1
ATOM 1504 C CA . PHE A 1 192 ? 16.651 10.443 -20.972 1.00 90.50 192 PHE A CA 1
ATOM 1505 C C . PHE A 1 192 ? 16.551 11.331 -22.209 1.00 90.50 192 PHE A C 1
ATOM 1507 O O . PHE A 1 192 ? 16.213 12.511 -22.114 1.00 90.50 192 PHE A O 1
ATOM 1514 N N . GLU A 1 193 ? 16.819 10.740 -23.365 1.00 90.50 193 GLU A N 1
ATOM 1515 C CA . GLU A 1 193 ? 16.675 11.374 -24.669 1.00 90.50 193 GLU A CA 1
ATOM 1516 C C . GLU A 1 193 ? 15.387 10.904 -25.357 1.00 90.50 193 GLU A C 1
ATOM 1518 O O . GLU A 1 193 ? 14.851 9.826 -25.078 1.00 90.50 193 GLU A O 1
ATOM 1523 N N . ALA A 1 194 ? 14.872 11.710 -26.287 1.00 90.62 194 ALA A N 1
ATOM 1524 C CA . ALA A 1 194 ? 13.727 11.303 -27.093 1.00 90.62 194 ALA A CA 1
ATOM 1525 C C . ALA A 1 194 ? 14.057 10.021 -27.883 1.00 90.62 194 ALA A C 1
ATOM 1527 O O . ALA A 1 194 ? 15.071 9.946 -28.576 1.00 90.62 194 ALA A O 1
ATOM 1528 N N . GLY A 1 195 ? 13.183 9.018 -27.790 1.00 92.44 195 GLY A N 1
ATOM 1529 C CA . GLY A 1 195 ? 13.392 7.681 -28.350 1.00 92.44 195 GLY A CA 1
ATOM 1530 C C . GLY A 1 195 ? 13.883 6.635 -27.344 1.00 92.44 195 GLY A C 1
ATOM 1531 O O . GLY A 1 195 ? 13.802 5.444 -27.649 1.00 92.44 195 GLY A O 1
ATOM 1532 N N . ASP A 1 196 ? 14.323 7.034 -26.146 1.00 94.44 196 ASP A N 1
ATOM 1533 C CA . ASP A 1 196 ? 14.672 6.081 -25.092 1.00 94.44 196 ASP A CA 1
ATOM 1534 C C . ASP A 1 196 ? 13.450 5.275 -24.637 1.00 94.44 196 ASP A C 1
ATOM 1536 O O . ASP A 1 196 ? 12.340 5.799 -24.495 1.00 94.44 196 ASP A O 1
ATOM 1540 N N . ILE A 1 197 ? 13.672 3.989 -24.354 1.00 96.25 197 ILE A N 1
ATOM 1541 C CA . ILE A 1 197 ? 12.650 3.106 -23.791 1.00 96.25 197 ILE A CA 1
ATOM 1542 C C . ILE A 1 197 ? 12.714 3.151 -22.269 1.00 96.25 197 ILE A C 1
ATOM 1544 O O . ILE A 1 197 ? 13.737 2.834 -21.651 1.00 96.25 197 ILE A O 1
ATOM 1548 N N . VAL A 1 198 ? 11.578 3.473 -21.664 1.00 95.69 198 VAL A N 1
ATOM 1549 C CA . VAL A 1 198 ? 11.368 3.474 -20.216 1.00 95.69 198 VAL A CA 1
ATOM 1550 C C . VAL A 1 198 ? 10.282 2.473 -19.842 1.00 95.69 198 VAL A C 1
ATOM 1552 O O . VAL A 1 198 ? 9.530 1.998 -20.691 1.00 95.69 198 VAL A O 1
ATOM 1555 N N . TYR A 1 199 ? 10.202 2.127 -18.561 1.00 96.75 199 TYR A N 1
ATOM 1556 C CA . TYR A 1 199 ? 9.193 1.218 -18.030 1.00 96.75 199 TYR A CA 1
ATOM 1557 C C . TYR A 1 199 ? 8.407 1.878 -16.907 1.00 96.75 199 TYR A C 1
ATOM 1559 O O . TYR A 1 199 ? 8.978 2.576 -16.076 1.00 96.75 199 TYR A O 1
ATOM 1567 N N . HIS A 1 200 ? 7.112 1.592 -16.826 1.00 96.31 200 HIS A N 1
ATOM 1568 C CA . HIS A 1 200 ? 6.256 2.015 -15.726 1.00 96.31 200 HIS A CA 1
ATOM 1569 C C . HIS A 1 200 ? 5.848 0.809 -14.883 1.00 96.31 200 HIS A C 1
ATOM 1571 O O . HIS A 1 200 ? 5.207 -0.131 -15.359 1.00 96.31 200 HIS A O 1
ATOM 1577 N N . ALA A 1 201 ? 6.237 0.862 -13.615 1.00 97.62 201 ALA A N 1
ATOM 1578 C CA . ALA A 1 201 ? 5.909 -0.102 -12.588 1.00 97.62 201 ALA A CA 1
ATOM 1579 C C . ALA A 1 201 ? 4.576 0.252 -11.911 1.00 97.62 201 ALA A C 1
ATOM 1581 O O . ALA A 1 201 ? 4.422 1.374 -11.413 1.00 97.62 201 ALA A O 1
ATOM 1582 N N . PRO A 1 202 ? 3.617 -0.687 -11.856 1.00 97.50 202 PRO A N 1
ATOM 1583 C CA . PRO A 1 202 ? 2.411 -0.521 -11.064 1.00 97.50 202 PRO A CA 1
ATOM 1584 C C . PRO A 1 202 ? 2.675 -0.844 -9.589 1.00 97.50 202 PRO A C 1
ATOM 1586 O O . PRO A 1 202 ? 3.383 -1.797 -9.262 1.00 97.50 202 PRO A O 1
ATOM 1589 N N . GLN A 1 203 ? 2.026 -0.106 -8.688 1.00 96.56 203 GLN A N 1
ATOM 1590 C CA . GLN A 1 203 ? 1.997 -0.421 -7.257 1.00 96.56 203 GLN A CA 1
ATOM 1591 C C . GLN A 1 203 ? 1.020 -1.576 -6.978 1.00 96.56 203 GLN A C 1
ATOM 1593 O O . GLN A 1 203 ? -0.121 -1.366 -6.566 1.00 96.56 203 GLN A O 1
ATOM 1598 N N . VAL A 1 204 ? 1.448 -2.806 -7.262 1.00 97.56 204 VAL A N 1
ATOM 1599 C CA . VAL A 1 204 ? 0.646 -4.017 -7.038 1.00 97.56 204 VAL A CA 1
ATOM 1600 C C . VAL A 1 204 ? 0.551 -4.346 -5.547 1.00 97.56 204 VAL A C 1
ATOM 1602 O O . VAL A 1 204 ? 1.554 -4.367 -4.841 1.00 97.56 204 VAL A O 1
ATOM 1605 N N . SER A 1 205 ? -0.662 -4.584 -5.048 1.00 97.12 205 SER A N 1
ATOM 1606 C CA . SER A 1 205 ? -0.908 -4.958 -3.656 1.00 97.12 205 SER A CA 1
ATOM 1607 C C . SER A 1 205 ? -2.327 -5.483 -3.458 1.00 97.12 205 SER A C 1
ATOM 1609 O O . SER A 1 205 ? -3.303 -4.790 -3.747 1.00 97.12 205 SER A O 1
ATOM 1611 N N . TYR A 1 206 ? -2.450 -6.668 -2.860 1.00 98.38 206 TYR A N 1
ATOM 1612 C CA . TYR A 1 206 ? -3.741 -7.198 -2.415 1.00 98.38 206 TYR A CA 1
ATOM 1613 C C . TYR A 1 206 ? -4.299 -6.496 -1.177 1.00 98.38 206 TYR A C 1
ATOM 1615 O O . TYR A 1 206 ? -5.508 -6.526 -0.953 1.00 98.38 206 TYR A O 1
ATOM 1623 N N . ILE A 1 207 ? -3.442 -5.847 -0.381 1.00 98.00 207 ILE A N 1
ATOM 1624 C CA . ILE A 1 207 ? -3.828 -5.152 0.854 1.00 98.00 207 ILE A CA 1
ATOM 1625 C C . ILE A 1 207 ? -4.759 -3.963 0.557 1.00 98.00 207 ILE A C 1
ATOM 1627 O O . ILE A 1 207 ? -5.609 -3.615 1.382 1.00 98.00 207 ILE A O 1
ATOM 1631 N N . ASN A 1 208 ? -4.699 -3.397 -0.654 1.00 97.19 208 ASN A N 1
ATOM 1632 C CA . ASN A 1 208 ? -5.568 -2.298 -1.083 1.00 97.19 208 ASN A CA 1
ATOM 1633 C C . ASN A 1 208 ? -7.013 -2.750 -1.433 1.00 97.19 208 ASN A C 1
ATOM 1635 O O . ASN A 1 208 ? -7.657 -2.223 -2.344 1.00 97.19 208 ASN A O 1
ATOM 1639 N N . PHE A 1 209 ? -7.545 -3.741 -0.712 1.00 97.75 209 PHE A N 1
ATOM 1640 C CA . PHE A 1 209 ? -8.923 -4.213 -0.835 1.00 97.75 209 PHE A CA 1
ATOM 1641 C C . PHE A 1 209 ? -9.917 -3.279 -0.132 1.00 97.75 209 PHE A C 1
ATOM 1643 O O . PHE A 1 209 ? -9.606 -2.582 0.845 1.00 97.75 209 PHE A O 1
ATOM 1650 N N . LEU A 1 210 ? -11.164 -3.306 -0.602 1.00 97.44 210 LEU A N 1
ATOM 1651 C CA . LEU A 1 210 ? -12.258 -2.498 -0.074 1.00 97.44 210 LEU A CA 1
ATOM 1652 C C . LEU A 1 210 ? -13.364 -3.380 0.503 1.00 97.44 210 LEU A C 1
ATOM 1654 O O . LEU A 1 210 ? -14.033 -4.115 -0.221 1.00 97.44 210 LEU A O 1
ATOM 1658 N N . VAL A 1 211 ? -13.634 -3.225 1.798 1.00 96.56 211 VAL A N 1
ATOM 1659 C CA . VAL A 1 211 ? -14.814 -3.808 2.449 1.00 96.56 211 VAL A CA 1
ATOM 1660 C C . VAL A 1 211 ? -15.970 -2.822 2.334 1.00 96.56 211 VAL A C 1
ATOM 1662 O O . VAL A 1 211 ? -15.875 -1.699 2.821 1.00 96.56 211 VAL A O 1
ATOM 1665 N N . CYS A 1 212 ? -17.078 -3.231 1.720 1.00 95.31 212 CYS A N 1
ATOM 1666 C CA . CYS A 1 212 ? -18.259 -2.386 1.574 1.00 95.31 212 CYS A CA 1
ATOM 1667 C C . CYS A 1 212 ? -19.535 -3.212 1.758 1.00 95.31 212 CYS A C 1
ATOM 1669 O O . CYS A 1 212 ? -19.871 -4.066 0.935 1.00 95.31 212 CYS A O 1
ATOM 1671 N N . ASN A 1 213 ? -20.270 -2.946 2.841 1.00 93.75 213 ASN A N 1
ATOM 1672 C CA . ASN A 1 213 ? -21.514 -3.639 3.187 1.00 93.75 213 ASN A CA 1
ATOM 1673 C C . ASN A 1 213 ? -21.352 -5.171 3.167 1.00 93.75 213 ASN A C 1
ATOM 1675 O O . ASN A 1 213 ? -20.596 -5.717 3.970 1.00 93.75 213 ASN A O 1
ATOM 1679 N N . ASN A 1 214 ? -22.049 -5.871 2.270 1.00 96.75 214 ASN A N 1
ATOM 1680 C CA . ASN A 1 214 ? -22.012 -7.326 2.115 1.00 96.75 214 ASN A CA 1
ATOM 1681 C C . ASN A 1 214 ? -20.992 -7.812 1.067 1.00 96.75 214 ASN A C 1
ATOM 1683 O O . ASN A 1 214 ? -21.084 -8.953 0.620 1.00 96.75 214 ASN A O 1
ATOM 1687 N N . LYS A 1 215 ? -20.048 -6.963 0.646 1.00 98.12 215 LYS A N 1
ATOM 1688 C CA . LYS A 1 215 ? -19.044 -7.274 -0.378 1.00 98.12 215 LYS A CA 1
ATOM 1689 C C . LYS A 1 215 ? -17.638 -6.910 0.085 1.00 98.12 215 LYS A C 1
ATOM 1691 O O . LYS A 1 215 ? -17.458 -5.974 0.867 1.00 98.12 215 LYS A O 1
ATOM 1696 N N . VAL A 1 216 ? -16.655 -7.625 -0.447 1.00 98.44 216 VAL A N 1
ATOM 1697 C CA . VAL A 1 216 ? -15.243 -7.238 -0.388 1.00 98.44 216 VAL A CA 1
ATOM 1698 C C . VAL A 1 216 ? -14.697 -7.232 -1.806 1.00 98.44 216 VAL A C 1
ATOM 1700 O O . VAL A 1 216 ? -14.767 -8.247 -2.491 1.00 98.44 216 VAL A O 1
ATOM 1703 N N . PHE A 1 217 ? -14.195 -6.086 -2.254 1.00 98.50 217 PHE A N 1
ATOM 1704 C CA . PHE A 1 217 ? -13.542 -5.940 -3.550 1.00 98.50 217 PHE A CA 1
ATOM 1705 C C . PHE A 1 217 ? -12.046 -6.136 -3.359 1.00 98.50 217 PHE A C 1
ATOM 1707 O O . PHE A 1 217 ? -11.416 -5.354 -2.645 1.00 98.50 217 PHE A O 1
ATOM 1714 N N . VAL A 1 218 ? -11.504 -7.185 -3.963 1.00 98.56 218 VAL A N 1
ATOM 1715 C CA . VAL A 1 218 ? -10.118 -7.614 -3.770 1.00 98.56 218 VAL A CA 1
ATOM 1716 C C . VAL A 1 218 ? -9.367 -7.434 -5.087 1.00 98.56 218 VAL A C 1
ATOM 1718 O O . VAL A 1 218 ? -9.879 -7.863 -6.124 1.00 98.56 218 VAL A O 1
ATOM 1721 N N . PRO A 1 219 ? -8.186 -6.793 -5.083 1.00 98.31 219 PRO A N 1
ATOM 1722 C CA . PRO A 1 219 ? -7.325 -6.741 -6.256 1.00 98.31 219 PRO A CA 1
ATOM 1723 C C . PRO A 1 219 ? -7.033 -8.145 -6.796 1.00 98.31 219 PRO A C 1
ATOM 1725 O O . PRO A 1 219 ? -6.802 -9.069 -6.024 1.00 98.31 219 PRO A O 1
ATOM 1728 N N . GLN A 1 220 ? -7.065 -8.300 -8.114 1.00 97.75 220 GLN A N 1
ATOM 1729 C CA . GLN A 1 220 ? -6.713 -9.528 -8.817 1.00 97.75 220 GLN A CA 1
ATOM 1730 C C . GLN A 1 220 ? -5.683 -9.204 -9.896 1.00 97.75 220 GLN A C 1
ATOM 1732 O O . GLN A 1 220 ? -5.856 -8.225 -10.633 1.00 97.75 220 GLN A O 1
ATOM 1737 N N . TYR A 1 221 ? -4.633 -10.019 -9.992 1.00 98.31 221 TYR A N 1
ATOM 1738 C CA . TYR A 1 221 ? -3.481 -9.741 -10.854 1.00 98.31 221 TYR A CA 1
ATOM 1739 C C . TYR A 1 221 ? -3.201 -10.826 -11.887 1.00 98.31 221 TYR A C 1
ATOM 1741 O O . TYR A 1 221 ? -2.613 -10.525 -12.935 1.00 98.31 221 TYR A O 1
ATOM 1749 N N . TYR A 1 222 ? -3.635 -12.064 -11.642 1.00 98.12 222 TYR A N 1
ATOM 1750 C CA . TYR A 1 222 ? -3.436 -13.142 -12.593 1.00 98.12 222 TYR A CA 1
ATOM 1751 C C . TYR A 1 222 ? -4.139 -12.841 -13.918 1.00 98.12 222 TYR A C 1
ATOM 1753 O O . TYR A 1 222 ? -5.303 -12.440 -13.981 1.00 98.12 222 TYR A O 1
ATOM 1761 N N . ARG A 1 223 ? -3.420 -13.099 -15.008 1.00 96.38 223 ARG A N 1
ATOM 1762 C CA . ARG A 1 223 ? -3.954 -13.162 -16.367 1.00 96.38 223 ARG A CA 1
ATOM 1763 C C . ARG A 1 223 ? -3.314 -14.337 -17.089 1.00 96.38 223 ARG A C 1
ATOM 1765 O O . ARG A 1 223 ? -2.208 -14.751 -16.736 1.00 96.38 223 ARG A O 1
ATOM 1772 N N . ALA A 1 224 ? -4.006 -14.863 -18.098 1.00 96.44 224 ALA A N 1
ATOM 1773 C CA . ALA A 1 224 ? -3.484 -15.954 -18.914 1.00 96.44 224 ALA A CA 1
ATOM 1774 C C . ALA A 1 224 ? -2.071 -15.615 -19.427 1.00 96.44 224 ALA A C 1
ATOM 1776 O O . ALA A 1 224 ? -1.833 -14.509 -19.911 1.00 96.44 224 ALA A O 1
ATOM 1777 N N . GLY A 1 225 ? -1.144 -16.563 -19.275 1.00 96.06 225 GLY A N 1
ATOM 1778 C CA . GLY A 1 225 ? 0.274 -16.391 -19.608 1.00 96.06 225 GLY A CA 1
ATOM 1779 C C . GLY A 1 225 ? 1.189 -16.063 -18.423 1.00 96.06 225 GLY A C 1
ATOM 1780 O O . GLY A 1 225 ? 2.404 -16.140 -18.580 1.00 96.06 225 GLY A O 1
ATOM 1781 N N . LEU A 1 226 ? 0.649 -15.743 -17.241 1.00 97.12 226 LEU A N 1
ATOM 1782 C CA . LEU A 1 226 ? 1.444 -15.676 -16.009 1.00 97.12 226 LEU A CA 1
ATOM 1783 C C . LEU A 1 226 ? 1.664 -17.066 -15.396 1.00 97.12 226 LEU A C 1
ATOM 1785 O O . LEU A 1 226 ? 0.974 -18.030 -15.734 1.00 97.12 226 LEU A O 1
ATOM 1789 N N . THR A 1 227 ? 2.636 -17.155 -14.487 1.00 97.38 227 THR A N 1
ATOM 1790 C CA . THR A 1 227 ? 3.017 -18.402 -13.814 1.00 97.38 227 THR A CA 1
ATOM 1791 C C . THR A 1 227 ? 1.909 -18.920 -12.893 1.00 97.38 227 THR A C 1
ATOM 1793 O O . THR A 1 227 ? 1.071 -18.157 -12.404 1.00 97.38 227 THR A O 1
ATOM 1796 N N . ASP A 1 228 ? 1.945 -20.220 -12.585 1.00 97.81 228 ASP A N 1
ATOM 1797 C CA . ASP A 1 228 ? 1.044 -20.810 -11.586 1.00 97.81 228 ASP A CA 1
ATOM 1798 C C . ASP A 1 228 ? 1.250 -20.204 -10.190 1.00 97.81 228 ASP A C 1
ATOM 1800 O O . ASP A 1 228 ? 0.297 -20.118 -9.422 1.00 97.81 228 ASP A O 1
ATOM 1804 N N . SER A 1 229 ? 2.457 -19.712 -9.878 1.00 97.31 229 SER A N 1
ATOM 1805 C CA . SER A 1 229 ? 2.716 -18.966 -8.637 1.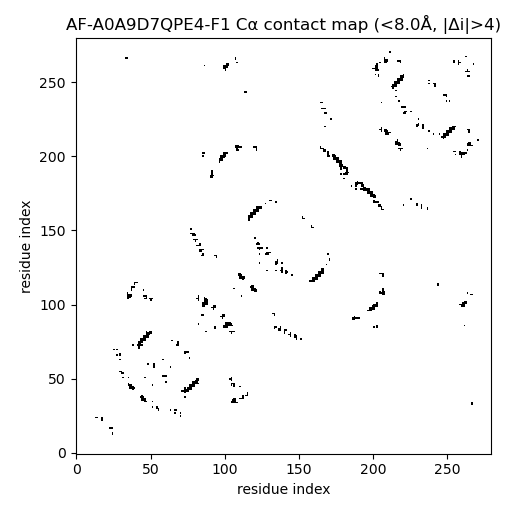00 97.31 229 SER A CA 1
ATOM 1806 C C . SER A 1 229 ? 1.805 -17.739 -8.528 1.00 97.31 229 SER A C 1
ATOM 1808 O O . SER A 1 229 ? 1.102 -17.584 -7.532 1.00 97.31 229 SER A O 1
ATOM 1810 N N . GLU A 1 230 ? 1.722 -16.913 -9.578 1.00 98.19 230 GLU A N 1
ATOM 1811 C CA . GLU A 1 230 ? 0.856 -15.724 -9.569 1.00 98.19 230 GLU A CA 1
ATOM 1812 C C . GLU A 1 230 ? -0.628 -16.096 -9.476 1.00 98.19 230 GLU A C 1
ATOM 1814 O O . GLU A 1 230 ? -1.385 -15.453 -8.749 1.00 98.19 230 GLU A O 1
ATOM 1819 N N . LYS A 1 231 ? -1.043 -17.178 -10.150 1.00 98.19 231 LYS A N 1
ATOM 1820 C CA . LYS A 1 231 ? -2.410 -17.706 -10.041 1.00 98.19 231 LYS A CA 1
ATOM 1821 C C . LYS A 1 231 ? -2.740 -18.143 -8.613 1.00 98.19 231 LYS A C 1
ATOM 1823 O O . LYS A 1 231 ? -3.832 -17.874 -8.114 1.00 98.19 231 LYS A O 1
ATOM 1828 N N . ASN A 1 232 ? -1.794 -18.813 -7.958 1.00 98.12 232 ASN A N 1
ATOM 1829 C CA . ASN A 1 232 ? -1.950 -19.298 -6.594 1.00 98.12 232 ASN A CA 1
ATOM 1830 C C . ASN A 1 232 ? -1.996 -18.145 -5.586 1.00 98.12 232 ASN A C 1
ATOM 1832 O O . ASN A 1 232 ? -2.781 -18.216 -4.645 1.00 98.12 232 ASN A O 1
ATOM 1836 N N . LYS A 1 233 ? -1.226 -17.067 -5.792 1.00 98.38 233 LYS A N 1
ATOM 1837 C CA . LYS A 1 233 ? -1.290 -15.866 -4.940 1.00 98.38 233 LYS A CA 1
ATOM 1838 C C . LYS A 1 233 ? -2.679 -15.234 -4.938 1.00 98.38 233 LYS A C 1
ATOM 1840 O O . LYS A 1 233 ? -3.205 -14.977 -3.858 1.00 98.38 233 LYS A O 1
ATOM 1845 N N . ASP A 1 234 ? -3.282 -15.047 -6.115 1.00 98.38 234 ASP A N 1
ATOM 1846 C CA . ASP A 1 234 ? -4.668 -14.573 -6.225 1.00 98.38 234 ASP A CA 1
ATOM 1847 C C . ASP A 1 234 ? -5.605 -15.487 -5.414 1.00 98.38 234 ASP A C 1
ATOM 1849 O O . ASP A 1 234 ? -6.372 -15.007 -4.584 1.00 98.38 234 ASP A O 1
ATOM 1853 N N . GLY A 1 235 ? -5.519 -16.809 -5.613 1.00 98.06 235 GLY A N 1
ATOM 1854 C CA . GLY A 1 235 ? -6.366 -17.790 -4.923 1.00 98.06 235 GLY A CA 1
ATOM 1855 C C . GLY A 1 235 ? -6.242 -17.739 -3.397 1.00 98.06 235 GLY A C 1
ATOM 1856 O O . GLY A 1 235 ? -7.243 -17.562 -2.705 1.00 98.06 235 GLY A O 1
ATOM 1857 N N . ILE A 1 236 ? -5.010 -17.801 -2.878 1.00 97.25 236 ILE A N 1
ATOM 1858 C CA . ILE A 1 236 ? -4.716 -17.752 -1.436 1.00 97.25 236 ILE A CA 1
ATOM 1859 C C . ILE A 1 236 ? -5.291 -16.482 -0.808 1.00 97.25 236 ILE A C 1
ATOM 1861 O O . ILE A 1 236 ? -5.903 -16.535 0.259 1.00 97.25 236 ILE A O 1
ATOM 1865 N N . VAL A 1 237 ? -5.115 -15.334 -1.465 1.00 98.25 237 VAL A N 1
ATOM 1866 C CA . VAL A 1 237 ? -5.632 -14.062 -0.957 1.00 98.25 237 VAL A CA 1
ATOM 1867 C C . VAL A 1 237 ? -7.157 -14.057 -0.950 1.00 98.25 237 VAL A C 1
ATOM 1869 O O . VAL A 1 237 ? -7.750 -13.633 0.041 1.00 98.25 237 VAL A O 1
ATOM 1872 N N . MET A 1 238 ? -7.810 -14.522 -2.017 1.00 98.19 238 MET A N 1
ATOM 1873 C CA . MET A 1 238 ? -9.275 -14.570 -2.074 1.00 98.19 238 MET A CA 1
ATOM 1874 C C . MET A 1 238 ? -9.845 -15.447 -0.951 1.00 98.19 238 MET A C 1
ATOM 1876 O O . MET A 1 238 ? -10.785 -15.025 -0.273 1.00 98.19 238 MET A O 1
ATOM 1880 N N . ASP A 1 239 ? -9.237 -16.610 -0.707 1.00 97.81 239 ASP A N 1
ATOM 1881 C CA . ASP A 1 239 ? -9.642 -17.538 0.352 1.00 97.81 239 ASP A CA 1
ATOM 1882 C C . ASP A 1 239 ? -9.424 -16.945 1.747 1.00 97.81 239 ASP A C 1
ATOM 1884 O O . ASP A 1 239 ? -10.303 -17.018 2.610 1.00 97.81 239 ASP A O 1
ATOM 1888 N N . LEU A 1 240 ? -8.275 -16.308 1.975 1.00 97.25 240 LEU A N 1
ATOM 1889 C CA . LEU A 1 240 ? -7.955 -15.677 3.252 1.00 97.25 240 LEU A CA 1
ATOM 1890 C C . LEU A 1 240 ? -8.903 -14.504 3.553 1.00 97.25 240 LEU A C 1
ATOM 1892 O O . LEU A 1 240 ? -9.436 -14.383 4.658 1.00 97.25 240 LEU A O 1
ATOM 1896 N N . ILE A 1 241 ? -9.177 -13.656 2.559 1.00 98.06 241 ILE A N 1
ATOM 1897 C CA . ILE A 1 241 ? -10.133 -12.553 2.703 1.00 98.06 241 ILE A CA 1
ATOM 1898 C C . ILE A 1 241 ? -11.552 -13.095 2.949 1.00 98.06 241 ILE A C 1
ATOM 1900 O O . ILE A 1 241 ? -12.278 -12.534 3.773 1.00 98.06 241 ILE A O 1
ATOM 1904 N N . ALA A 1 242 ? -11.954 -14.196 2.305 1.00 97.75 242 ALA A N 1
ATOM 1905 C CA . ALA A 1 242 ? -13.239 -14.846 2.578 1.00 97.75 242 ALA A CA 1
ATOM 1906 C C . ALA A 1 242 ? -13.362 -15.309 4.039 1.00 97.75 242 ALA A C 1
ATOM 1908 O O . ALA A 1 242 ? -14.420 -15.134 4.648 1.00 97.75 242 ALA A O 1
ATOM 1909 N N . GLN A 1 243 ? -12.279 -15.834 4.621 1.00 96.88 243 GLN A N 1
ATOM 1910 C CA . GLN A 1 243 ? -12.238 -16.250 6.027 1.00 96.88 243 GLN A CA 1
ATOM 1911 C C . GLN A 1 243 ? -12.379 -15.066 6.992 1.00 96.88 243 GLN A C 1
ATOM 1913 O O . GLN A 1 243 ? -13.114 -15.162 7.974 1.00 96.88 243 GLN A O 1
ATOM 1918 N N . PHE A 1 244 ? -11.733 -13.929 6.711 1.00 96.12 244 PHE A N 1
ATOM 1919 C CA . PHE A 1 244 ? -11.836 -12.740 7.570 1.00 96.12 244 PHE A CA 1
ATOM 1920 C C . PHE A 1 244 ? -13.170 -12.002 7.460 1.00 96.12 244 PHE A C 1
ATOM 1922 O O . PHE A 1 244 ? -13.550 -11.272 8.380 1.00 96.12 244 PHE A O 1
ATOM 1929 N N . TYR A 1 245 ? -13.896 -12.191 6.360 1.00 97.06 245 TYR A N 1
ATOM 1930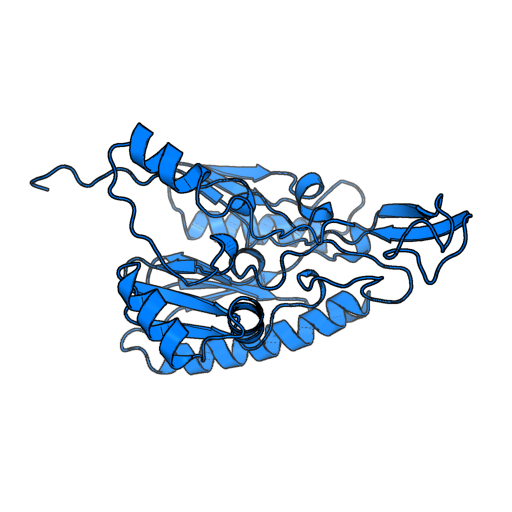 C CA . TYR A 1 245 ? -15.169 -11.525 6.109 1.00 97.06 245 TYR A CA 1
ATOM 1931 C C . TYR A 1 245 ? -16.297 -12.523 5.816 1.00 97.06 245 TYR A C 1
ATOM 1933 O O . TYR A 1 245 ? -16.902 -12.471 4.737 1.00 97.06 245 TYR A O 1
ATOM 1941 N N . PRO A 1 246 ? -16.642 -13.393 6.786 1.00 96.69 246 PRO A N 1
ATOM 1942 C CA . PRO A 1 246 ? -17.648 -14.426 6.587 1.00 96.69 246 PRO A CA 1
ATOM 1943 C C . PRO A 1 246 ? -19.000 -13.814 6.204 1.00 96.69 246 PRO A C 1
ATOM 1945 O O . PRO A 1 246 ? -19.419 -12.772 6.719 1.00 96.69 246 PRO A O 1
ATOM 1948 N N . GLY A 1 247 ? -19.682 -14.454 5.253 1.00 96.56 247 GLY A N 1
ATOM 1949 C CA . GLY A 1 247 ? -20.976 -14.007 4.731 1.00 96.56 247 GLY A CA 1
ATOM 1950 C C . GLY A 1 247 ? -20.916 -12.816 3.765 1.00 96.56 247 GLY A C 1
ATOM 1951 O O . GLY A 1 247 ? -21.962 -12.399 3.263 1.00 96.56 247 GLY A O 1
ATOM 1952 N N . LYS A 1 248 ? -19.731 -12.260 3.467 1.00 98.31 248 LYS A N 1
ATOM 1953 C CA . LYS A 1 248 ? -19.571 -11.271 2.391 1.00 98.31 248 LYS A CA 1
ATOM 1954 C C . LYS A 1 248 ? -19.238 -11.953 1.069 1.00 98.31 248 LYS A C 1
ATOM 1956 O O . LYS A 1 248 ? -18.516 -12.942 1.021 1.00 98.31 248 LYS A O 1
ATOM 1961 N N . LYS A 1 249 ? -19.722 -11.377 -0.031 1.00 98.50 249 LYS A N 1
ATOM 1962 C CA . LYS A 1 249 ? -19.326 -11.784 -1.380 1.00 98.50 249 LYS A CA 1
ATOM 1963 C C . LYS A 1 249 ? -17.953 -11.203 -1.713 1.00 98.50 249 LYS A C 1
ATOM 1965 O O . LYS A 1 249 ? -17.805 -9.980 -1.747 1.00 98.50 249 LYS A O 1
ATOM 1970 N N . ILE A 1 250 ? -16.989 -12.069 -2.006 1.00 98.50 250 ILE A N 1
ATOM 1971 C CA . ILE A 1 250 ? -15.671 -11.668 -2.505 1.00 98.50 250 ILE A CA 1
ATOM 1972 C C . ILE A 1 250 ? -15.779 -11.374 -4.003 1.00 98.50 250 ILE A C 1
ATOM 1974 O O . ILE A 1 250 ? -16.346 -12.163 -4.761 1.00 98.50 250 ILE A O 1
ATOM 1978 N N . ILE A 1 251 ? -15.321 -10.194 -4.415 1.00 98.44 251 ILE A N 1
ATOM 1979 C CA . ILE A 1 251 ? -15.388 -9.704 -5.791 1.00 98.44 251 ILE A CA 1
ATOM 1980 C C . ILE A 1 251 ? -13.960 -9.392 -6.246 1.00 98.44 251 ILE A C 1
ATOM 1982 O O . ILE A 1 251 ? -13.407 -8.382 -5.806 1.00 98.44 251 ILE A O 1
ATOM 1986 N N . PRO A 1 252 ? -13.362 -10.222 -7.115 1.00 98.19 252 PRO A N 1
ATOM 1987 C CA . PRO A 1 252 ? -12.077 -9.901 -7.714 1.00 98.19 252 PRO A CA 1
ATOM 1988 C C . PRO A 1 252 ? -12.211 -8.698 -8.653 1.00 98.19 252 PRO A C 1
ATOM 1990 O O . PRO A 1 252 ? -13.210 -8.556 -9.364 1.00 98.19 252 PRO A O 1
ATOM 1993 N N . VAL A 1 253 ? -11.208 -7.822 -8.656 1.00 98.06 253 VAL A N 1
ATOM 1994 C CA . VAL A 1 253 ? -11.163 -6.620 -9.496 1.00 98.06 253 VAL A CA 1
ATOM 1995 C C . VAL A 1 253 ? -9.763 -6.454 -10.070 1.00 98.06 253 VAL A C 1
ATOM 1997 O O . VAL A 1 253 ? -8.788 -6.405 -9.325 1.00 98.06 253 VAL A O 1
ATOM 2000 N N . ASN A 1 254 ? -9.663 -6.281 -11.389 1.00 97.44 254 ASN A N 1
ATOM 2001 C CA . ASN A 1 254 ? -8.409 -5.879 -12.021 1.00 97.44 254 ASN A CA 1
ATOM 2002 C C . ASN A 1 254 ? -8.019 -4.465 -11.555 1.00 97.44 254 ASN A C 1
ATOM 2004 O O . ASN A 1 254 ? -8.621 -3.475 -11.976 1.00 97.44 254 ASN A O 1
ATOM 2008 N N . ALA A 1 255 ? -7.016 -4.382 -10.681 1.00 96.69 255 ALA A N 1
ATOM 2009 C CA . ALA A 1 255 ? -6.559 -3.130 -10.083 1.00 96.69 255 ALA A CA 1
ATOM 2010 C C . ALA A 1 255 ? -5.433 -2.445 -10.876 1.00 96.69 255 ALA A C 1
ATOM 2012 O O . ALA A 1 255 ? -5.121 -1.287 -10.596 1.00 96.69 255 ALA A O 1
ATOM 2013 N N . LEU A 1 256 ? -4.851 -3.113 -11.883 1.00 97.44 256 LEU A N 1
ATOM 2014 C CA . LEU A 1 256 ? -3.690 -2.605 -12.623 1.00 97.44 256 LEU A CA 1
ATOM 2015 C C . LEU A 1 256 ? -3.889 -1.193 -13.197 1.00 97.44 256 LEU A C 1
ATOM 2017 O O . LEU A 1 256 ? -2.994 -0.372 -12.994 1.00 97.44 256 LEU A O 1
ATOM 2021 N N . PRO A 1 257 ? -5.039 -0.844 -13.818 1.00 96.69 257 PRO A N 1
ATOM 2022 C CA . PRO A 1 257 ? -5.252 0.513 -14.321 1.00 96.69 257 PRO A CA 1
ATOM 2023 C C . PRO A 1 257 ? -5.112 1.597 -13.245 1.00 96.69 257 PRO A C 1
ATOM 2025 O O . PRO A 1 257 ? -4.638 2.687 -13.534 1.00 96.69 257 PRO A O 1
ATOM 2028 N N . LEU A 1 258 ? -5.484 1.304 -11.994 1.00 96.75 258 LEU A N 1
ATOM 2029 C CA . LEU A 1 258 ? -5.287 2.224 -10.869 1.00 96.75 258 LEU A CA 1
ATOM 2030 C C . LEU A 1 258 ? -3.835 2.194 -10.374 1.00 96.75 258 LEU A C 1
ATOM 2032 O O . LEU A 1 258 ? -3.270 3.238 -10.045 1.00 96.75 258 LEU A O 1
ATOM 2036 N N . ASN A 1 259 ? -3.222 1.009 -10.345 1.00 97.69 259 ASN A N 1
ATOM 2037 C CA . ASN A 1 259 ?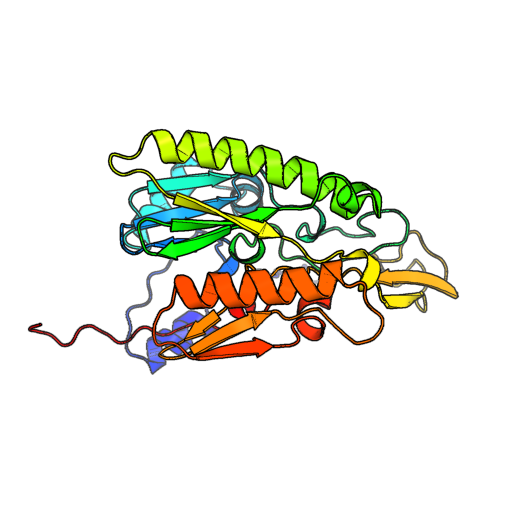 -1.888 0.804 -9.786 1.00 97.69 259 ASN A CA 1
ATOM 2038 C C . ASN A 1 259 ? -0.782 1.510 -10.583 1.00 97.69 259 ASN A C 1
ATOM 2040 O O . ASN A 1 259 ? 0.182 1.965 -9.970 1.00 97.69 259 ASN A O 1
ATOM 2044 N N . TYR A 1 260 ? -0.920 1.684 -11.904 1.00 96.75 260 TYR A N 1
ATOM 2045 C CA . TYR A 1 260 ? 0.022 2.503 -12.694 1.00 96.75 260 TYR A CA 1
ATOM 2046 C C . TYR A 1 260 ? 0.011 3.990 -12.304 1.00 96.75 260 TYR A C 1
ATOM 2048 O O . TYR A 1 260 ? 0.990 4.702 -12.528 1.00 96.75 260 TYR A O 1
ATOM 2056 N N . HIS A 1 261 ? -1.062 4.454 -11.661 1.00 93.88 261 HIS A N 1
ATOM 2057 C CA . HIS A 1 261 ? -1.181 5.803 -11.107 1.00 93.88 261 HIS A CA 1
ATOM 2058 C C . HIS A 1 261 ? -0.907 5.851 -9.595 1.00 93.88 261 HIS A C 1
ATOM 2060 O O . HIS A 1 261 ? -1.245 6.836 -8.938 1.00 93.88 261 HIS A O 1
ATOM 2066 N N . GLY A 1 262 ? -0.314 4.792 -9.028 1.00 92.62 262 GLY A N 1
ATOM 2067 C CA . GLY A 1 262 ? -0.015 4.699 -7.598 1.00 92.62 262 GLY A CA 1
ATOM 2068 C C . GLY A 1 262 ? -1.264 4.623 -6.724 1.00 92.62 262 GLY A C 1
ATOM 2069 O O . GLY A 1 262 ? -1.239 5.035 -5.571 1.00 92.62 262 GLY A O 1
ATOM 2070 N N . LYS A 1 263 ? -2.405 4.192 -7.269 1.00 93.56 263 LYS A N 1
ATOM 2071 C CA . LYS A 1 263 ? -3.676 4.067 -6.540 1.00 93.56 263 LYS A CA 1
ATOM 2072 C C . LYS A 1 263 ? -4.109 2.612 -6.491 1.00 93.56 263 LYS A C 1
ATOM 2074 O O . LYS A 1 263 ? -3.729 1.824 -7.348 1.00 93.56 263 LYS A O 1
ATOM 2079 N N . GLY A 1 264 ? -4.978 2.263 -5.551 1.00 94.00 264 GLY A N 1
ATOM 2080 C CA . GLY A 1 264 ? -5.759 1.031 -5.632 1.00 94.00 264 GLY A CA 1
ATOM 2081 C C . GLY A 1 264 ? -7.248 1.273 -5.389 1.00 94.00 264 GLY A C 1
ATOM 2082 O O . GLY A 1 264 ? -7.715 2.415 -5.353 1.00 94.00 264 GLY A O 1
ATOM 2083 N N . ILE A 1 265 ? -8.004 0.184 -5.244 1.00 94.94 265 ILE A N 1
ATOM 2084 C CA . ILE A 1 265 ? -9.468 0.201 -5.103 1.00 94.94 265 ILE A CA 1
ATOM 2085 C C . ILE A 1 265 ? -9.891 1.025 -3.880 1.00 94.94 265 ILE A C 1
ATOM 2087 O O . ILE A 1 265 ? -10.824 1.826 -3.951 1.00 94.94 265 ILE A O 1
ATOM 2091 N N . ARG A 1 266 ? -9.200 0.847 -2.750 1.00 94.50 266 ARG A N 1
ATOM 2092 C CA . ARG A 1 266 ? -9.501 1.544 -1.497 1.00 94.50 266 ARG A CA 1
ATOM 2093 C C . ARG A 1 266 ? -9.106 3.025 -1.545 1.00 94.50 266 ARG A C 1
ATOM 2095 O O . ARG A 1 266 ? -9.762 3.835 -0.888 1.00 94.50 266 ARG A O 1
ATOM 2102 N N . SER A 1 267 ? -8.121 3.393 -2.360 1.00 91.56 267 SER A N 1
ATOM 2103 C CA . SER A 1 267 ? -7.601 4.767 -2.447 1.00 91.56 267 SER A CA 1
ATOM 2104 C C . SER A 1 267 ? -8.548 5.752 -3.122 1.00 91.56 267 SER A C 1
ATOM 2106 O O . SER A 1 267 ? -8.427 6.960 -2.929 1.00 91.56 267 SER A O 1
ATOM 2108 N N . ILE A 1 268 ? -9.482 5.252 -3.931 1.00 91.31 268 ILE A N 1
ATOM 2109 C CA . ILE A 1 268 ? -10.414 6.079 -4.708 1.00 91.31 268 ILE A CA 1
ATOM 2110 C C . ILE A 1 268 ? -11.809 6.172 -4.077 1.00 91.31 268 ILE A C 1
ATOM 2112 O O . ILE A 1 268 ? -12.689 6.834 -4.624 1.00 91.31 268 ILE A O 1
ATOM 2116 N N . ILE A 1 269 ? -12.030 5.512 -2.934 1.00 91.81 269 ILE A N 1
ATOM 2117 C CA . ILE A 1 269 ? -13.339 5.425 -2.281 1.00 91.81 269 ILE A CA 1
ATOM 2118 C C . ILE A 1 269 ? -13.234 5.852 -0.819 1.00 91.81 269 ILE A C 1
ATOM 2120 O O . ILE A 1 269 ? -12.508 5.258 -0.023 1.00 91.81 269 ILE A O 1
ATOM 2124 N N . SER A 1 270 ? -14.056 6.835 -0.447 1.00 88.88 270 SER A N 1
ATOM 2125 C CA . SER A 1 270 ? -14.293 7.200 0.948 1.00 88.88 270 SER A CA 1
ATOM 2126 C C . SER A 1 270 ? -15.642 6.647 1.404 1.00 88.88 270 SER A C 1
ATOM 2128 O O . SER A 1 270 ? -16.676 6.932 0.798 1.00 88.88 270 SER A O 1
ATOM 2130 N N . LEU A 1 271 ? -15.633 5.810 2.443 1.00 90.00 271 LEU A N 1
ATOM 2131 C CA . LEU A 1 271 ? -16.839 5.178 2.974 1.00 90.00 271 LEU A CA 1
ATOM 2132 C C . LEU A 1 271 ? -17.529 6.098 3.982 1.00 90.00 271 LEU A C 1
ATOM 2134 O O . LEU A 1 271 ? -16.894 6.607 4.902 1.00 90.00 271 LEU A O 1
ATOM 2138 N N . GLN A 1 272 ? -18.848 6.232 3.859 1.00 89.69 272 GLN A N 1
ATOM 2139 C CA . GLN A 1 272 ? -19.682 6.838 4.891 1.00 89.69 272 GLN A CA 1
ATOM 2140 C C . GLN A 1 272 ? -20.294 5.723 5.756 1.00 89.69 272 GLN A C 1
ATOM 2142 O O . GLN A 1 272 ? -21.147 4.979 5.262 1.00 89.69 272 GLN A O 1
ATOM 2147 N N . PRO A 1 273 ? -19.882 5.568 7.028 1.00 87.44 273 PRO A N 1
ATOM 2148 C CA . PRO A 1 273 ? -20.479 4.576 7.910 1.00 87.44 273 PRO A CA 1
ATOM 2149 C C . PRO A 1 273 ? -21.943 4.920 8.200 1.00 87.44 273 PRO A C 1
ATOM 2151 O O . PRO A 1 273 ? -22.329 6.089 8.284 1.00 87.44 273 PRO A O 1
ATOM 2154 N N . LYS A 1 274 ? -22.770 3.888 8.390 1.00 87.50 274 LYS A N 1
ATOM 2155 C CA . LYS A 1 274 ? -24.125 4.070 8.911 1.00 87.50 274 LYS A CA 1
ATOM 2156 C C . LYS A 1 274 ? -24.021 4.525 10.367 1.00 87.50 274 LYS A C 1
ATOM 2158 O O . LYS A 1 274 ? -23.326 3.887 11.154 1.00 87.50 274 LYS A O 1
ATOM 2163 N N . LEU A 1 275 ? -24.708 5.611 10.715 1.00 81.25 275 LEU A N 1
ATOM 2164 C CA . LEU A 1 275 ? -24.762 6.076 12.099 1.00 81.25 275 LEU A CA 1
ATOM 2165 C C . LEU A 1 275 ? -25.457 5.029 12.983 1.00 81.25 275 LEU A C 1
ATOM 2167 O O . LEU A 1 275 ? -26.408 4.386 12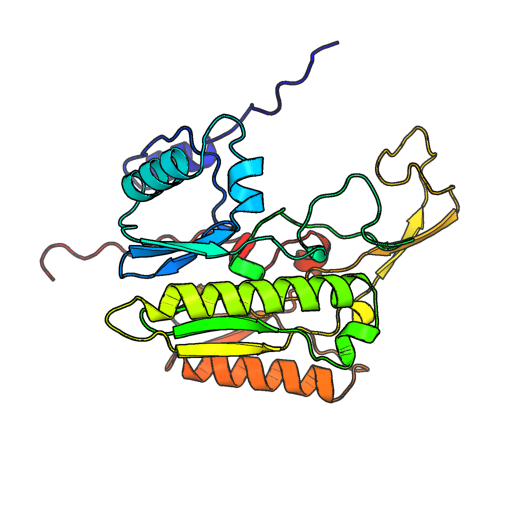.516 1.00 81.25 275 LEU A O 1
ATOM 2171 N N . PRO A 1 276 ? -25.030 4.872 14.248 1.00 74.38 276 PRO A N 1
ATOM 2172 C CA . PRO A 1 276 ? -25.807 4.135 15.234 1.00 74.38 276 PRO A CA 1
ATOM 2173 C C . PRO A 1 276 ? -27.224 4.716 15.300 1.00 74.38 276 PRO A C 1
ATOM 2175 O O . PRO A 1 276 ? -27.404 5.935 15.277 1.00 74.38 276 PRO A O 1
ATOM 2178 N N . ILE A 1 277 ? -28.239 3.855 15.356 1.00 69.31 277 ILE A N 1
ATOM 2179 C CA . ILE A 1 277 ? -29.607 4.305 15.633 1.00 69.31 277 ILE A CA 1
ATOM 2180 C C . ILE A 1 277 ? -29.643 4.626 17.127 1.00 69.31 277 ILE A C 1
ATOM 2182 O O . ILE A 1 277 ? -29.330 3.753 17.931 1.00 69.31 277 ILE A O 1
ATOM 2186 N N . ALA A 1 278 ? -29.989 5.858 17.503 1.00 47.19 278 ALA A N 1
ATOM 2187 C CA . ALA A 1 278 ? -30.061 6.248 18.910 1.00 47.19 278 ALA A CA 1
ATOM 2188 C C . ALA A 1 278 ? -30.971 5.280 19.695 1.00 47.19 278 ALA A C 1
ATOM 2190 O O . ALA A 1 278 ? -32.125 5.077 19.316 1.00 47.19 278 ALA A O 1
ATOM 2191 N N . GLY A 1 279 ? -30.441 4.679 20.767 1.00 50.75 279 GLY A N 1
ATOM 2192 C CA . GLY A 1 279 ? -31.173 3.749 21.638 1.00 50.75 279 GLY A CA 1
ATOM 2193 C C . GLY A 1 279 ? -30.932 2.250 21.400 1.00 50.75 279 GLY A C 1
ATOM 2194 O O . GLY A 1 279 ? -31.675 1.444 21.957 1.00 50.75 279 GLY A O 1
ATOM 2195 N N . LYS A 1 280 ? -29.926 1.860 20.605 1.00 35.22 280 LYS A N 1
ATOM 2196 C CA . LYS A 1 280 ? -29.415 0.480 20.527 1.00 35.22 280 LYS A CA 1
ATOM 2197 C C . LYS A 1 280 ? -27.897 0.432 20.583 1.00 35.22 280 LYS A C 1
ATOM 2199 O O . LYS A 1 280 ? -27.270 1.323 19.971 1.00 35.22 280 LYS A O 1
#

Secondary structure (DSSP, 8-state):
-----TTTTTTHHHHHHHHHHTPPP---S----GGGEEE-TTSEEEEEHHHHHHH-TT--HHHHHHHHHHHSS--EEEEES---GGGS--SS-SBTTEEE---SS-GGGTEEEEETTEEEEEE--TTGGGG-HHHHHHHHHHHHHHHHHHHHHHTSSSPPEEEEEEPP-GGGG-EEEE--S-TTT-STTTT--TT-EEEEE----TT--EEETTEEEEEE---TTS-HHHHHHHHHHHHHHHHHSTTSEEEEEE-HHHHTTT--TGGG----PPPPPTT-

Mean predicted aligned error: 5.47 Å

Solvent-accessible surface area (backbone atoms only — not comparable to full-atom values): 16008 Å² total; per-residue (Å²): 134,84,81,76,67,85,72,79,63,83,58,55,66,59,54,50,49,22,69,74,72,72,47,87,80,82,88,72,92,72,64,78,60,79,41,33,48,38,71,40,90,84,11,43,31,40,32,29,46,51,33,50,40,69,60,29,78,91,45,55,74,66,58,50,49,54,51,53,41,71,76,42,81,36,80,45,74,45,66,27,59,60,59,39,61,57,32,39,73,68,68,44,52,79,52,86,53,32,30,57,29,31,70,41,23,48,27,38,52,40,40,38,66,77,49,87,46,32,37,38,35,53,41,58,54,88,72,62,24,72,77,42,72,58,49,37,51,26,36,53,42,42,52,53,30,50,52,44,47,52,64,59,40,70,78,42,101,64,71,62,46,78,43,80,39,73,45,68,69,47,81,84,54,54,43,77,49,64,39,83,53,55,48,91,77,27,73,59,46,55,91,45,54,63,70,40,75,33,32,42,37,35,47,67,39,55,57,20,38,35,81,52,94,62,34,32,44,32,47,38,78,65,53,96,90,60,55,70,67,49,47,47,50,44,50,54,50,54,54,53,52,42,67,76,39,72,91,37,48,78,38,79,37,80,35,60,84,38,6,51,65,31,32,40,67,37,71,79,55,86,84,81,80,84,74,81,60,91,93,112

Foldseek 3Di:
DDPPPVVPDPCPVVVVVCVVVVNDDDDDPQDDDPQQWAAAPQQEIEGEPVQSCVRVVVDDPVRVQVRSVVPDVHPYYQYQHFDQLQQQDDLEASDDQERHAHPGIRCLQAWYDLHPQEIEGEAEDPVLCVVDVSSVRRRVSSVSRVVSVQVRQVPDPHHHHYDYAYWANQVVLKDKDFAQDDLVGGSHQVVHHGGDIGIQTFSTGQSNWDDDDQAIETEQDDDPPDDVVSVVSRVVSQVVSCVSRPRHHYHYDHQRVVRSNNGGPNSVDDDDDDDPDPPD

Nearest PDB structures (foldseek):
  3h7k-assembly1_A  TM=8.265E-01  e=9.239E-17  Arabidopsis thaliana
  1xkn-assembly1_A  TM=8.672E-01  e=2.048E-15  Chlorobaculum tepidum TLS
  6b2w-assembly2_B  TM=8.513E-01  e=1.412E-15  Campylobacter jejuni subsp. jejuni NCTC 11168 = ATCC 700819
  1zbr-assembly1_B  TM=8.651E-01  e=2.137E-13  Porphyromonas gingivalis W83
  2d4p-assembly1_A  TM=3.692E-01  e=8.335E+00  Thermus thermophilus HB8

Radius of gyration: 19.98 Å; Cα contacts (8 Å, |Δi|>4): 480; chains: 1; bounding box: 49×56×55 Å